Protein AF-A0A812Z587-F1 (afdb_monomer_lite)

Structure (mmCIF, N/CA/C/O backbon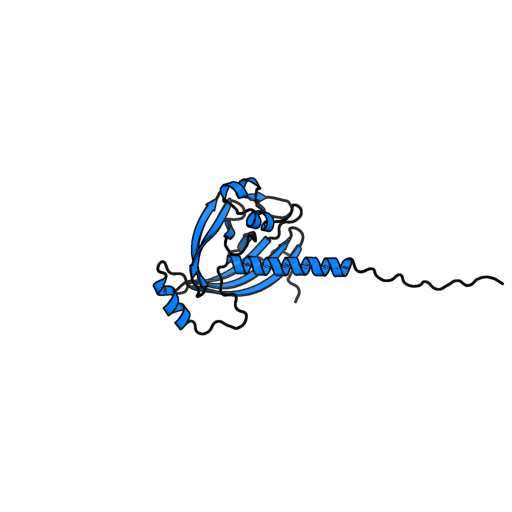e):
data_AF-A0A812Z587-F1
#
_entry.id   AF-A0A812Z587-F1
#
loop_
_atom_site.group_PDB
_atom_site.id
_atom_site.type_symbol
_atom_site.label_atom_id
_atom_site.label_alt_id
_atom_site.label_comp_id
_atom_site.label_asym_id
_atom_site.label_entity_id
_atom_site.label_seq_id
_atom_site.pdbx_PDB_ins_code
_atom_site.Cartn_x
_atom_site.Cartn_y
_atom_site.Cartn_z
_atom_site.occupancy
_atom_site.B_iso_or_equiv
_atom_site.auth_seq_id
_atom_site.auth_comp_id
_atom_site.auth_asym_id
_atom_site.auth_atom_id
_atom_site.pdbx_PDB_model_num
ATOM 1 N N . ARG A 1 1 ? -18.059 -15.721 4.947 1.00 31.62 1 ARG A N 1
ATOM 2 C CA . ARG A 1 1 ? -17.807 -16.426 6.233 1.00 31.62 1 ARG A CA 1
ATOM 3 C C . ARG A 1 1 ? -17.198 -15.395 7.181 1.00 31.62 1 ARG A C 1
ATOM 5 O O . ARG A 1 1 ? -16.239 -14.772 6.739 1.00 31.62 1 ARG A O 1
ATOM 12 N N . PRO A 1 2 ? -17.748 -15.148 8.383 1.00 32.94 2 PRO A N 1
ATOM 13 C CA . PRO A 1 2 ? -17.167 -14.168 9.299 1.00 32.94 2 PRO A CA 1
ATOM 14 C C . PRO A 1 2 ? -15.759 -14.610 9.716 1.00 32.94 2 PRO A C 1
ATOM 16 O O . PRO A 1 2 ? -15.500 -15.808 9.864 1.00 32.94 2 PRO A O 1
ATOM 19 N N . LEU A 1 3 ? -14.839 -13.650 9.819 1.00 38.50 3 LEU A N 1
ATOM 20 C CA . LEU A 1 3 ? -13.468 -13.908 10.252 1.00 38.50 3 LEU A CA 1
ATOM 21 C C . LEU A 1 3 ? -13.442 -14.200 11.763 1.00 38.50 3 LEU A C 1
ATOM 23 O O . LEU A 1 3 ? -14.242 -13.621 12.497 1.00 38.50 3 LEU A O 1
ATOM 27 N N . PRO A 1 4 ? -12.547 -15.084 12.242 1.00 34.53 4 PRO A N 1
ATOM 28 C CA . PRO A 1 4 ? -12.439 -15.382 13.666 1.00 34.53 4 PRO A CA 1
ATOM 29 C C . PRO A 1 4 ? -12.061 -14.131 14.464 1.00 34.53 4 PRO A C 1
ATOM 31 O O . PRO A 1 4 ? -11.163 -13.391 14.060 1.00 34.53 4 PRO A O 1
ATOM 34 N N . ALA A 1 5 ? -12.711 -13.932 15.610 1.00 34.12 5 ALA A N 1
ATOM 35 C CA . ALA A 1 5 ? -12.300 -12.939 16.593 1.00 34.12 5 ALA A CA 1
ATOM 36 C C . ALA A 1 5 ? -11.075 -13.444 17.380 1.00 34.12 5 ALA A C 1
ATOM 38 O O . ALA A 1 5 ? -11.024 -14.609 17.775 1.00 34.12 5 ALA A O 1
ATOM 39 N N . GLY A 1 6 ? -10.102 -12.559 17.608 1.00 44.19 6 GLY A N 1
ATOM 40 C CA . GLY A 1 6 ? -8.845 -12.844 18.310 1.00 44.19 6 GLY A CA 1
ATOM 41 C C . GLY A 1 6 ? -7.610 -12.695 17.411 1.00 44.19 6 GLY A C 1
ATOM 42 O O . GLY A 1 6 ? -7.721 -12.761 16.182 1.00 44.19 6 GLY A O 1
ATOM 43 N N . PRO A 1 7 ? -6.413 -12.459 17.984 1.00 42.75 7 PRO A N 1
ATOM 44 C CA . PRO A 1 7 ? -5.199 -12.411 17.185 1.00 42.75 7 PRO A CA 1
ATOM 45 C C . PRO A 1 7 ? -5.012 -13.788 16.548 1.00 42.75 7 PRO A C 1
ATOM 47 O O . PRO A 1 7 ? -4.933 -14.794 17.244 1.00 42.75 7 PRO A O 1
ATOM 50 N N . LEU A 1 8 ? -4.978 -13.844 15.218 1.00 42.62 8 LEU A N 1
ATOM 51 C CA . LEU A 1 8 ? -4.623 -15.057 14.487 1.00 42.62 8 LEU A CA 1
ATOM 52 C C . LEU A 1 8 ? -3.099 -15.080 14.329 1.00 42.62 8 LEU A C 1
ATOM 54 O O . LEU A 1 8 ? -2.591 -14.407 13.426 1.00 42.62 8 LEU A O 1
ATOM 58 N N . PRO A 1 9 ? -2.339 -15.831 15.150 1.00 41.91 9 PRO A N 1
ATOM 59 C CA . PRO A 1 9 ? -0.937 -16.050 14.867 1.00 41.91 9 PRO A CA 1
ATOM 60 C C . PRO A 1 9 ? -0.843 -17.006 13.680 1.00 41.91 9 PRO A C 1
ATOM 62 O O . PRO A 1 9 ? -1.126 -18.197 13.774 1.00 41.91 9 PRO A O 1
ATOM 65 N N . LEU A 1 10 ? -0.404 -16.493 12.538 1.00 41.16 10 LEU A N 1
ATOM 66 C CA . LEU A 1 10 ? 0.240 -17.341 11.549 1.00 41.16 10 LEU A CA 1
ATOM 67 C C . LEU A 1 10 ? 1.729 -17.310 11.885 1.00 41.16 10 LEU A C 1
ATOM 69 O O . LEU A 1 10 ? 2.430 -16.375 11.500 1.00 41.16 10 LEU A O 1
ATOM 73 N N . ALA A 1 11 ? 2.185 -18.297 12.658 1.00 35.97 11 ALA A N 1
ATOM 74 C CA . ALA A 1 11 ? 3.596 -18.467 12.990 1.00 35.97 11 ALA A CA 1
ATOM 75 C C . ALA A 1 11 ? 4.463 -18.341 11.718 1.00 35.97 11 ALA A C 1
ATOM 77 O O . ALA A 1 11 ? 4.159 -18.948 10.689 1.00 35.97 11 ALA A O 1
ATOM 78 N N . GLY A 1 12 ? 5.502 -17.500 11.769 1.00 44.59 12 GLY A N 1
ATOM 79 C CA . GLY A 1 12 ? 6.429 -17.276 10.652 1.00 44.59 12 GLY A CA 1
ATOM 80 C C . GLY A 1 12 ? 5.958 -16.320 9.543 1.00 44.59 12 GLY A C 1
ATOM 81 O O . GLY A 1 12 ? 6.635 -16.222 8.520 1.00 44.59 12 GLY A O 1
ATOM 82 N N . LYS A 1 13 ? 4.829 -15.604 9.692 1.00 54.00 13 LYS A N 1
ATOM 83 C CA . LYS A 1 13 ? 4.370 -14.608 8.701 1.00 54.00 13 LYS A CA 1
ATOM 84 C C . LYS A 1 13 ? 4.710 -13.174 9.107 1.00 54.00 13 LYS A C 1
ATOM 86 O O . LYS A 1 13 ? 4.563 -12.784 10.259 1.00 54.00 13 LYS A O 1
ATOM 91 N N . ARG A 1 14 ? 5.127 -12.375 8.119 1.00 67.25 14 ARG A N 1
ATOM 92 C CA . ARG A 1 14 ? 5.363 -10.933 8.256 1.00 67.25 14 ARG A CA 1
ATOM 93 C C . ARG A 1 14 ? 4.031 -10.189 8.154 1.00 67.25 14 ARG A C 1
ATOM 95 O O . ARG A 1 14 ? 3.352 -10.296 7.131 1.00 67.25 14 ARG A O 1
ATOM 102 N N . GLU A 1 15 ? 3.696 -9.425 9.186 1.00 77.50 15 GLU A N 1
ATOM 103 C CA . GLU A 1 15 ? 2.618 -8.437 9.159 1.00 77.50 15 GLU A CA 1
ATOM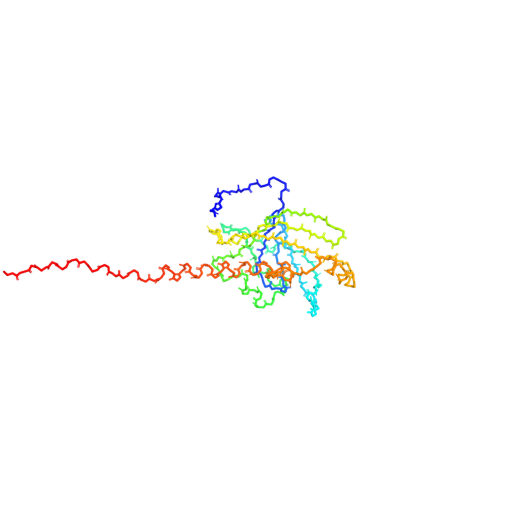 104 C C . GLU A 1 15 ? 3.231 -7.058 8.895 1.00 77.50 15 GLU A C 1
ATOM 106 O O . GLU A 1 15 ? 4.203 -6.667 9.540 1.00 77.50 15 GLU A O 1
ATOM 111 N N . ASP A 1 16 ? 2.708 -6.356 7.896 1.00 86.44 16 ASP A N 1
ATOM 112 C CA . ASP A 1 16 ? 3.056 -4.962 7.626 1.00 86.44 16 ASP A CA 1
ATOM 113 C C . ASP A 1 16 ? 1.819 -4.101 7.935 1.00 86.44 16 ASP A C 1
ATOM 115 O O . ASP A 1 16 ? 0.709 -4.466 7.549 1.00 86.44 16 ASP A O 1
ATOM 119 N N . ILE A 1 17 ? 2.004 -2.968 8.613 1.00 86.88 17 ILE A N 1
ATOM 120 C CA . ILE A 1 17 ? 0.932 -2.009 8.921 1.00 86.88 17 ILE A CA 1
ATOM 121 C C . ILE A 1 17 ? 1.160 -0.771 8.061 1.00 86.88 17 ILE A C 1
ATOM 123 O O . ILE A 1 17 ? 2.267 -0.228 8.061 1.00 86.88 17 ILE A O 1
ATOM 127 N N . TYR A 1 18 ? 0.133 -0.345 7.334 1.00 89.25 18 TYR A N 1
ATOM 128 C CA . TYR A 1 18 ? 0.181 0.800 6.433 1.00 89.25 18 TYR A CA 1
ATOM 129 C C . TYR A 1 18 ? -0.740 1.921 6.906 1.00 89.25 18 TYR A C 1
ATOM 131 O O . TYR A 1 18 ? -1.849 1.653 7.377 1.00 89.25 18 TYR A O 1
ATOM 139 N N . PHE A 1 19 ? -0.292 3.161 6.703 1.00 87.12 19 PHE A N 1
ATOM 140 C CA . PHE A 1 19 ? -1.138 4.348 6.791 1.00 87.12 19 PHE A CA 1
ATOM 141 C C . PHE A 1 19 ? -1.559 4.738 5.368 1.00 87.12 19 PHE A C 1
ATOM 143 O O . PHE A 1 19 ? -0.680 4.969 4.532 1.00 87.12 19 PHE A O 1
ATOM 150 N N . PRO A 1 20 ? -2.864 4.761 5.051 1.00 86.94 20 PRO A N 1
ATOM 151 C CA . PRO A 1 20 ? -3.342 5.208 3.748 1.00 86.94 20 PRO A CA 1
ATOM 152 C C . PRO A 1 20 ? -3.068 6.705 3.554 1.00 86.94 20 PRO A C 1
ATOM 154 O O . PRO A 1 20 ? -3.539 7.521 4.340 1.00 86.94 20 PRO A O 1
ATOM 157 N N . THR A 1 21 ? -2.311 7.050 2.513 1.00 79.94 21 THR A N 1
ATOM 158 C CA . THR A 1 21 ? -1.846 8.422 2.222 1.00 79.94 21 THR A CA 1
ATOM 159 C C . THR A 1 21 ? -2.119 8.888 0.794 1.00 79.94 21 THR A C 1
ATOM 161 O O . THR A 1 21 ? -1.797 10.022 0.462 1.00 79.94 21 THR A O 1
ATOM 164 N N . GLY A 1 22 ? -2.669 8.027 -0.065 1.00 82.56 22 GLY A N 1
ATOM 165 C CA . GLY A 1 22 ? -2.802 8.257 -1.505 1.00 82.56 22 GLY A CA 1
ATOM 166 C C . GLY A 1 22 ? -1.958 7.309 -2.367 1.00 82.56 22 GLY A C 1
ATOM 167 O O . GLY A 1 22 ? -1.378 6.333 -1.891 1.00 82.56 22 GLY A O 1
ATOM 168 N N . GLU A 1 23 ? -1.911 7.585 -3.673 1.00 85.69 23 GLU A N 1
ATOM 169 C CA . GLU A 1 23 ? -1.225 6.731 -4.657 1.00 85.69 23 GLU A CA 1
ATOM 170 C C . GLU A 1 23 ? 0.253 7.087 -4.882 1.00 85.69 23 GLU A C 1
ATOM 172 O O . GLU A 1 23 ? 1.004 6.261 -5.396 1.00 85.69 23 GLU A O 1
ATOM 177 N N . SER A 1 24 ? 0.678 8.313 -4.559 1.00 86.19 24 SER A N 1
ATOM 178 C CA . SER A 1 24 ? 2.049 8.828 -4.750 1.00 86.19 24 SER A CA 1
ATOM 179 C C . SER A 1 24 ? 2.985 8.521 -3.585 1.00 86.19 24 SER A C 1
ATOM 181 O O . SER A 1 24 ? 4.208 8.531 -3.754 1.00 86.19 24 SER A O 1
ATOM 183 N N . LEU A 1 25 ? 2.415 8.240 -2.417 1.00 86.56 25 LEU A N 1
ATOM 184 C CA . LEU A 1 25 ? 3.122 8.027 -1.170 1.00 86.56 25 LEU A CA 1
ATOM 185 C C . LEU A 1 25 ? 2.560 6.796 -0.471 1.00 86.56 25 LEU A C 1
ATOM 187 O O . LEU A 1 25 ? 1.353 6.675 -0.292 1.00 86.56 25 LEU A O 1
ATOM 191 N N . GLY A 1 26 ? 3.443 5.902 -0.036 1.00 88.81 26 GLY A N 1
ATOM 192 C CA . GLY A 1 26 ? 3.097 4.810 0.864 1.00 88.81 26 GLY A CA 1
ATOM 193 C C . GLY A 1 26 ? 3.838 4.917 2.179 1.00 88.81 26 GLY A C 1
ATOM 194 O O . GLY A 1 26 ? 5.069 4.938 2.184 1.00 88.81 26 GLY A O 1
ATOM 195 N N . LEU A 1 27 ? 3.101 4.894 3.283 1.00 87.69 27 LEU A N 1
ATOM 196 C CA . LEU A 1 27 ? 3.660 4.869 4.628 1.00 87.69 27 LEU A CA 1
ATOM 197 C C . LEU A 1 27 ? 3.450 3.499 5.269 1.00 87.69 27 LEU A C 1
ATOM 199 O O . LEU A 1 27 ? 2.346 2.950 5.248 1.00 87.69 27 LEU A O 1
ATOM 203 N N . LYS A 1 28 ? 4.516 2.930 5.836 1.00 88.44 28 LYS A N 1
ATOM 204 C CA . LYS A 1 28 ? 4.493 1.596 6.444 1.00 88.44 28 LYS A CA 1
ATOM 205 C C . LYS A 1 28 ? 5.319 1.547 7.721 1.00 88.44 28 LYS A C 1
ATOM 207 O O . LYS A 1 28 ? 6.506 1.865 7.701 1.00 88.44 28 LYS A O 1
ATOM 212 N N . LEU A 1 29 ? 4.736 1.037 8.800 1.00 83.25 29 LEU A N 1
ATOM 213 C CA . LEU A 1 29 ? 5.469 0.786 10.038 1.00 83.25 29 LEU A CA 1
ATOM 214 C C . LEU A 1 29 ? 6.489 -0.336 9.862 1.00 83.25 29 LEU A C 1
ATOM 216 O O . LEU A 1 29 ? 6.210 -1.397 9.291 1.00 83.25 29 LEU A O 1
ATOM 220 N N . ARG A 1 30 ? 7.682 -0.120 10.406 1.00 75.31 30 ARG A N 1
ATOM 221 C CA . ARG A 1 30 ? 8.720 -1.135 10.567 1.00 75.31 30 ARG A CA 1
ATOM 222 C C . ARG A 1 30 ? 8.809 -1.513 12.040 1.00 75.31 30 ARG A C 1
ATOM 224 O O . ARG A 1 30 ? 8.782 -0.662 12.923 1.00 75.31 30 ARG A O 1
ATOM 231 N N . ASN A 1 31 ? 8.951 -2.814 12.283 1.00 59.97 31 ASN A N 1
ATOM 232 C CA . ASN A 1 31 ? 9.251 -3.382 13.599 1.00 59.97 31 ASN A CA 1
ATOM 233 C C . ASN A 1 31 ? 8.237 -3.011 14.701 1.00 59.97 31 ASN A C 1
ATOM 235 O O . ASN A 1 31 ? 8.613 -2.835 15.852 1.00 59.97 31 ASN A O 1
ATOM 239 N N . GLY A 1 32 ? 6.953 -2.877 14.358 1.00 51.75 32 GLY A N 1
ATOM 240 C CA . GLY A 1 32 ? 5.858 -2.706 15.323 1.00 51.75 32 GLY A CA 1
ATOM 241 C C . GLY A 1 32 ? 5.706 -1.307 15.934 1.00 51.75 32 GLY A C 1
ATOM 242 O O . GLY A 1 32 ? 4.573 -0.926 16.203 1.00 51.75 32 GLY A O 1
ATOM 243 N N . ALA A 1 33 ? 6.790 -0.540 16.108 1.00 55.38 33 ALA A N 1
ATOM 244 C CA . ALA A 1 33 ? 6.747 0.828 16.653 1.00 55.38 33 ALA A CA 1
ATOM 245 C C . ALA A 1 33 ? 8.003 1.694 16.375 1.00 55.38 33 ALA A C 1
ATOM 247 O O . ALA A 1 33 ? 8.109 2.784 16.922 1.00 55.38 33 ALA A O 1
ATOM 248 N N . GLY A 1 34 ? 8.988 1.211 15.604 1.00 62.47 34 GLY A N 1
ATOM 249 C CA . GLY A 1 34 ? 10.334 1.810 15.606 1.00 62.47 34 GLY A CA 1
ATOM 250 C C . GLY A 1 34 ? 10.574 2.880 14.541 1.00 62.47 34 GLY A C 1
ATOM 251 O O . GLY A 1 34 ? 10.955 4.002 14.851 1.00 62.47 34 GLY A O 1
ATOM 252 N N . ALA A 1 35 ? 10.367 2.523 13.274 1.00 73.50 35 ALA A N 1
ATOM 253 C CA . ALA A 1 35 ? 10.647 3.413 12.153 1.00 73.50 35 ALA A CA 1
ATOM 254 C C . ALA A 1 35 ? 9.508 3.381 11.140 1.00 73.50 35 ALA A C 1
ATOM 256 O O . ALA A 1 35 ? 8.920 2.330 10.861 1.00 73.50 35 ALA A O 1
ATOM 257 N N . LEU A 1 36 ? 9.226 4.531 10.551 1.00 82.19 36 LEU A N 1
ATOM 258 C CA . LEU A 1 36 ? 8.297 4.693 9.457 1.00 82.19 36 LEU A CA 1
ATOM 259 C C . LEU A 1 36 ? 9.055 4.592 8.132 1.00 82.19 36 LEU A C 1
ATOM 261 O O . LEU A 1 36 ? 9.959 5.371 7.849 1.00 82.19 36 LEU A O 1
ATOM 265 N N . GLU A 1 37 ? 8.687 3.620 7.304 1.00 88.19 37 GLU A N 1
ATOM 266 C CA . GLU A 1 37 ? 9.143 3.556 5.918 1.00 88.19 37 GLU A CA 1
ATOM 267 C C . GLU A 1 37 ? 8.214 4.405 5.053 1.00 88.19 37 GLU A C 1
ATOM 269 O O . GLU A 1 37 ? 7.031 4.081 4.922 1.00 88.19 37 GLU A O 1
ATOM 274 N N . ALA A 1 38 ? 8.765 5.452 4.441 1.00 88.12 38 ALA A N 1
ATOM 275 C CA . ALA A 1 38 ? 8.080 6.272 3.454 1.00 88.12 38 ALA A CA 1
ATOM 276 C C . ALA A 1 38 ? 8.551 5.883 2.050 1.00 88.12 38 ALA A C 1
ATOM 278 O O . ALA A 1 38 ? 9.747 5.865 1.752 1.00 88.12 38 ALA A O 1
ATOM 279 N N . LYS A 1 39 ? 7.607 5.538 1.174 1.00 90.75 39 LYS A N 1
ATOM 280 C CA . LYS A 1 39 ? 7.861 5.244 -0.237 1.00 90.75 39 LYS A CA 1
ATOM 281 C C . LYS A 1 39 ? 7.245 6.328 -1.099 1.00 90.75 39 LYS A C 1
ATOM 283 O O . LYS A 1 39 ? 6.024 6.413 -1.142 1.00 90.75 39 LYS A O 1
ATOM 288 N N . ARG A 1 40 ? 8.061 7.096 -1.818 1.00 88.88 40 ARG A N 1
ATOM 289 C CA . ARG A 1 40 ? 7.596 8.149 -2.734 1.00 88.88 40 ARG A CA 1
ATOM 290 C C . ARG A 1 40 ? 7.777 7.728 -4.180 1.00 88.88 40 ARG A C 1
ATOM 292 O O . ARG A 1 40 ? 8.849 7.247 -4.554 1.00 88.88 40 ARG A O 1
ATOM 299 N N . ARG A 1 41 ? 6.742 7.912 -4.996 1.00 90.19 41 ARG A N 1
ATOM 300 C CA . ARG A 1 41 ? 6.819 7.693 -6.440 1.00 90.19 41 ARG A CA 1
ATOM 301 C C . ARG A 1 41 ? 7.528 8.881 -7.075 1.00 90.19 41 ARG A C 1
ATOM 303 O O . ARG A 1 41 ? 7.031 9.997 -7.019 1.00 90.19 41 ARG A O 1
ATOM 310 N N . LEU A 1 42 ? 8.671 8.634 -7.703 1.00 87.88 42 LEU A N 1
ATOM 311 C CA . LEU A 1 42 ? 9.423 9.655 -8.430 1.00 87.88 42 LEU A CA 1
ATOM 312 C C . LEU A 1 42 ? 8.892 9.847 -9.848 1.00 87.88 42 LEU A C 1
ATOM 314 O O . LEU A 1 42 ? 8.804 10.967 -10.339 1.00 87.88 42 LEU A O 1
ATOM 318 N N . ARG A 1 43 ? 8.586 8.744 -10.536 1.00 86.44 43 ARG A N 1
ATOM 319 C CA . ARG A 1 43 ? 8.140 8.749 -11.934 1.00 86.44 43 ARG A CA 1
ATOM 320 C C . ARG A 1 43 ? 7.144 7.623 -12.179 1.00 86.44 43 ARG A C 1
ATOM 322 O O . ARG A 1 43 ? 7.230 6.575 -11.541 1.00 86.44 43 ARG A O 1
ATOM 329 N N . ARG A 1 44 ? 6.238 7.842 -13.131 1.00 87.94 44 ARG A N 1
ATOM 330 C CA . ARG A 1 44 ? 5.323 6.837 -13.680 1.00 87.94 44 ARG A CA 1
ATOM 331 C C . ARG A 1 44 ? 5.340 6.938 -15.203 1.00 87.94 44 ARG A C 1
ATOM 333 O O . ARG A 1 44 ? 5.212 8.040 -15.732 1.00 87.94 44 ARG A O 1
ATOM 340 N N . SER A 1 45 ? 5.536 5.819 -15.894 1.00 83.75 45 SER A N 1
ATOM 341 C CA . SER A 1 45 ? 5.427 5.754 -17.355 1.00 83.75 45 SER A CA 1
ATOM 342 C C . SER A 1 45 ? 3.956 5.706 -17.793 1.00 83.75 45 SER A C 1
ATOM 344 O O . SER A 1 45 ? 3.064 5.487 -16.970 1.00 83.75 45 SER A O 1
ATOM 346 N N . LYS A 1 46 ? 3.684 5.882 -19.093 1.00 80.62 46 LYS A N 1
ATOM 347 C CA . LYS A 1 46 ? 2.316 5.769 -19.640 1.00 80.62 46 LYS A CA 1
ATOM 348 C C . LYS A 1 46 ? 1.750 4.355 -19.486 1.00 80.62 46 LYS A C 1
ATOM 350 O O . LYS A 1 46 ? 0.552 4.182 -19.312 1.00 80.62 46 LYS A O 1
ATOM 355 N N . GLU A 1 47 ? 2.631 3.366 -19.506 1.00 77.50 47 GLU A N 1
ATOM 356 C CA . GLU A 1 47 ? 2.352 1.937 -19.372 1.00 77.50 47 GLU A CA 1
ATOM 357 C C . GLU A 1 47 ? 2.193 1.512 -17.902 1.00 77.50 47 GLU A C 1
ATOM 359 O O . GLU A 1 47 ? 1.963 0.341 -17.616 1.00 77.50 47 GLU A O 1
ATOM 364 N N . GLY A 1 48 ? 2.320 2.449 -16.955 1.00 79.62 48 GLY A N 1
ATOM 365 C CA . GLY A 1 48 ? 2.119 2.190 -15.533 1.00 79.62 48 GLY A CA 1
ATOM 366 C C . GLY A 1 48 ? 3.351 1.674 -14.788 1.00 79.62 48 GLY A C 1
ATOM 367 O O . GLY A 1 48 ? 3.214 1.288 -13.631 1.00 79.62 48 GLY A O 1
ATOM 368 N N . VAL A 1 49 ? 4.544 1.704 -15.393 1.00 84.44 49 VAL A N 1
ATOM 369 C CA . VAL A 1 49 ? 5.799 1.373 -14.698 1.00 84.44 49 VAL A CA 1
ATOM 370 C C . VAL A 1 49 ? 6.175 2.513 -13.759 1.00 84.44 49 VAL A C 1
ATOM 372 O O . VAL A 1 49 ? 6.173 3.678 -14.160 1.00 84.44 49 VAL A O 1
ATOM 375 N N . GLU A 1 50 ? 6.518 2.197 -12.513 1.00 88.38 50 GLU A N 1
ATOM 376 C CA . GLU A 1 50 ? 6.767 3.200 -11.480 1.00 88.38 50 GLU A CA 1
ATOM 377 C C . GLU A 1 50 ? 8.176 3.109 -10.895 1.00 88.38 50 GLU A C 1
ATOM 379 O O . GLU A 1 50 ? 8.658 2.036 -10.535 1.00 88.38 50 GLU A O 1
ATOM 384 N N . LEU A 1 51 ? 8.809 4.270 -10.733 1.00 86.75 51 LEU A N 1
ATOM 385 C CA . LEU A 1 51 ? 10.063 4.420 -10.006 1.00 86.75 51 LEU A CA 1
ATOM 386 C C . LEU A 1 51 ? 9.771 4.958 -8.608 1.00 86.75 51 LEU A C 1
ATOM 388 O O . LEU A 1 51 ? 9.165 6.021 -8.470 1.00 86.75 51 LEU A O 1
ATOM 392 N N . TRP A 1 52 ? 10.258 4.261 -7.585 1.00 88.81 52 TRP A N 1
ATOM 393 C CA . TRP A 1 52 ? 10.016 4.590 -6.184 1.00 88.81 52 TRP A CA 1
ATOM 394 C C . TRP A 1 52 ? 11.323 4.828 -5.429 1.00 88.81 52 TRP A C 1
ATOM 396 O O . TRP A 1 52 ? 12.272 4.060 -5.574 1.00 88.81 52 TRP A O 1
ATOM 406 N N . VAL A 1 53 ? 11.344 5.837 -4.559 1.00 89.31 53 VAL A N 1
ATOM 407 C CA . VAL A 1 53 ? 12.387 6.026 -3.542 1.00 89.31 53 VAL A CA 1
ATOM 408 C C . VAL A 1 53 ? 11.846 5.618 -2.175 1.00 89.31 53 VAL A C 1
ATOM 410 O O . VAL A 1 53 ? 10.664 5.809 -1.889 1.00 89.31 53 VAL A O 1
ATOM 413 N N . LYS A 1 54 ? 12.699 5.017 -1.341 1.00 90.19 54 LYS A N 1
ATOM 414 C CA . LYS A 1 54 ? 12.353 4.577 0.016 1.00 90.19 54 LYS A CA 1
ATOM 415 C C . LYS A 1 54 ? 13.226 5.326 1.017 1.00 90.19 54 LYS A C 1
ATOM 417 O O . LYS A 1 54 ? 14.443 5.330 0.863 1.00 90.19 54 LYS A O 1
ATOM 422 N N . THR A 1 55 ? 12.614 5.898 2.043 1.00 88.31 55 THR A N 1
ATOM 423 C CA . THR A 1 55 ? 13.290 6.521 3.187 1.00 88.31 55 THR A CA 1
ATOM 424 C C . THR A 1 55 ? 12.771 5.913 4.490 1.00 88.31 55 THR A C 1
ATOM 426 O O . THR A 1 55 ? 11.688 5.320 4.523 1.00 88.31 55 THR A O 1
ATOM 429 N N . LEU A 1 56 ? 13.578 5.981 5.548 1.00 86.19 56 LEU A N 1
ATOM 430 C CA . LEU A 1 56 ? 13.236 5.501 6.886 1.00 86.19 56 LEU A CA 1
ATOM 431 C C . LEU A 1 56 ? 13.331 6.671 7.858 1.00 86.19 56 LEU A C 1
ATOM 433 O O . LEU A 1 56 ? 14.338 7.372 7.854 1.00 86.19 56 LEU A O 1
ATOM 437 N N . HIS A 1 57 ? 12.296 6.843 8.675 1.00 82.56 57 HIS A N 1
ATOM 438 C CA . HIS A 1 57 ? 12.169 7.945 9.626 1.00 82.56 57 HIS A CA 1
ATOM 439 C C . HIS A 1 57 ? 11.869 7.392 11.014 1.00 82.56 57 HIS A C 1
ATOM 441 O O . HIS A 1 57 ? 10.959 6.577 11.174 1.00 82.56 57 HIS A O 1
ATOM 447 N N . GLU A 1 58 ? 12.638 7.797 12.015 1.00 80.94 58 GLU A N 1
ATOM 448 C CA . GLU A 1 58 ? 12.433 7.405 13.413 1.00 80.94 58 GLU A CA 1
ATOM 449 C C . GLU A 1 58 ? 11.596 8.466 14.141 1.00 80.94 58 GLU A C 1
ATOM 451 O O . GLU A 1 58 ? 11.489 9.596 13.681 1.00 80.94 58 GLU A O 1
ATOM 456 N N . GLY A 1 59 ? 10.943 8.110 15.250 1.00 73.75 59 GLY A N 1
ATOM 457 C CA . GLY A 1 59 ? 10.191 9.078 16.069 1.00 73.75 59 GLY A CA 1
ATOM 458 C C . GLY A 1 59 ? 8.882 9.609 15.460 1.00 73.75 59 GLY A C 1
ATOM 459 O O . GLY A 1 59 ? 8.149 10.327 16.127 1.00 73.75 59 GLY A O 1
ATOM 460 N N . CYS A 1 60 ? 8.529 9.209 14.238 1.00 74.88 60 CYS A N 1
ATOM 461 C CA . CYS A 1 60 ? 7.333 9.679 13.529 1.00 74.88 60 CYS A CA 1
ATOM 462 C C . CYS A 1 60 ? 6.003 9.055 13.999 1.00 74.88 60 CYS A C 1
ATOM 464 O O . CYS A 1 60 ? 4.943 9.343 13.435 1.00 74.88 60 CYS A O 1
ATOM 466 N N . THR A 1 61 ? 6.041 8.124 14.954 1.00 73.69 61 THR A N 1
ATOM 467 C CA . THR A 1 61 ? 4.881 7.310 15.338 1.00 73.69 61 THR A CA 1
ATOM 468 C C . THR A 1 61 ? 4.778 7.171 16.845 1.00 73.69 61 THR A C 1
ATOM 470 O O . THR A 1 61 ? 5.772 6.844 17.491 1.00 73.69 61 THR A O 1
ATOM 473 N N . ALA A 1 62 ? 3.570 7.303 17.383 1.00 71.94 62 ALA A N 1
ATOM 474 C CA . ALA A 1 62 ? 3.276 7.049 18.787 1.00 71.94 62 ALA A CA 1
ATOM 475 C C . ALA A 1 62 ? 2.274 5.908 18.964 1.00 71.94 62 ALA A C 1
ATOM 477 O O . ALA A 1 62 ? 1.440 5.619 18.099 1.00 71.94 62 ALA A O 1
ATOM 478 N N . ALA A 1 63 ? 2.348 5.253 20.120 1.00 72.25 63 ALA A N 1
ATOM 479 C CA . ALA A 1 63 ? 1.340 4.295 20.543 1.00 72.25 63 ALA A CA 1
ATOM 480 C C . ALA A 1 63 ? 0.085 5.027 21.050 1.00 72.25 63 ALA A C 1
ATOM 482 O O . ALA A 1 63 ? 0.186 6.037 21.742 1.00 72.25 63 ALA A O 1
ATOM 483 N N . SER A 1 64 ? -1.099 4.488 20.754 1.00 71.00 64 SER A N 1
ATOM 484 C CA . SER A 1 64 ? -2.370 4.954 21.318 1.00 71.00 64 SER A CA 1
ATOM 485 C C . SER A 1 64 ? -3.272 3.774 21.691 1.00 71.00 64 SER A C 1
ATOM 487 O O . SER A 1 64 ? -3.044 2.644 21.249 1.00 71.00 64 SER A O 1
ATOM 489 N N . SER A 1 65 ? -4.336 4.038 22.456 1.00 68.50 65 SER A N 1
ATOM 490 C CA . SER A 1 65 ? -5.396 3.060 22.762 1.00 68.50 65 SER A CA 1
ATOM 491 C C . SER A 1 65 ? -6.095 2.509 21.514 1.00 68.50 65 SER A C 1
ATOM 493 O O . SER A 1 65 ? -6.715 1.453 21.575 1.00 68.50 65 SER A O 1
ATOM 495 N N . HIS A 1 66 ? -5.974 3.208 20.386 1.00 68.56 66 HIS A N 1
ATOM 496 C CA . HIS A 1 66 ? -6.621 2.911 19.110 1.00 68.56 66 HIS A CA 1
ATOM 497 C C . HIS A 1 66 ? -5.639 2.359 18.065 1.00 68.56 66 HIS A C 1
ATOM 499 O O . HIS A 1 66 ? -5.968 2.282 16.884 1.00 68.56 66 HIS A O 1
ATOM 505 N N . GLY A 1 67 ? -4.430 1.977 18.489 1.00 69.94 67 GLY A N 1
ATOM 506 C CA . GLY A 1 67 ? -3.359 1.514 17.610 1.00 69.94 67 GLY A CA 1
ATOM 507 C C . GLY A 1 67 ? -2.286 2.578 17.356 1.00 69.94 67 GLY A C 1
ATOM 508 O O . GLY A 1 67 ? -2.290 3.637 17.988 1.00 69.94 67 GLY A O 1
ATOM 509 N N . PRO A 1 68 ? -1.311 2.295 16.479 1.00 74.50 68 PRO A N 1
ATOM 510 C CA . PRO A 1 68 ? -0.257 3.249 16.164 1.00 74.50 68 PRO A CA 1
ATOM 511 C C . PRO A 1 68 ? -0.827 4.481 15.453 1.00 74.50 68 PRO A C 1
ATOM 513 O O . PRO A 1 68 ? -1.656 4.366 14.550 1.00 74.50 68 PRO A O 1
ATOM 516 N N . ARG A 1 69 ? -0.340 5.658 15.842 1.00 76.19 69 ARG A N 1
ATOM 517 C CA . ARG A 1 69 ? -0.704 6.955 15.271 1.00 76.19 69 ARG A CA 1
ATOM 518 C C . ARG A 1 69 ? 0.534 7.616 14.665 1.00 76.19 69 ARG A C 1
ATOM 520 O O . ARG A 1 69 ? 1.621 7.500 15.225 1.00 76.19 69 ARG A O 1
ATOM 527 N N . LEU A 1 70 ? 0.365 8.308 13.539 1.00 74.81 70 LEU A N 1
ATOM 528 C CA . LEU A 1 70 ? 1.384 9.220 13.016 1.00 74.81 70 LEU A CA 1
ATOM 529 C C . LEU A 1 70 ? 1.367 10.525 13.809 1.00 74.81 70 LEU A C 1
ATOM 531 O O . LEU A 1 70 ? 0.308 11.133 13.988 1.00 74.81 70 LEU A O 1
ATOM 535 N N . GLU A 1 71 ? 2.537 10.942 14.277 1.00 72.12 71 GLU A N 1
ATOM 536 C CA . GLU A 1 71 ? 2.699 12.230 14.945 1.00 72.12 71 GLU A CA 1
ATOM 537 C C . GLU A 1 71 ? 2.573 13.373 13.931 1.00 72.12 71 GLU A C 1
ATOM 539 O O . GLU A 1 71 ? 3.055 13.275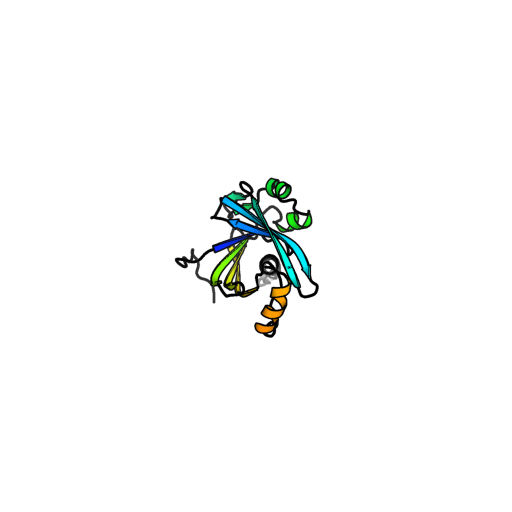 12.804 1.00 72.12 71 GLU A O 1
ATOM 544 N N . LEU A 1 72 ? 1.907 14.469 14.309 1.00 59.47 72 LEU A N 1
ATOM 545 C CA . LEU A 1 72 ? 1.640 15.591 13.394 1.00 59.47 72 LEU A CA 1
ATOM 546 C C . LEU A 1 72 ? 2.925 16.260 12.890 1.00 59.47 72 LEU A C 1
ATOM 548 O O . LEU A 1 72 ? 2.972 16.711 11.748 1.00 59.47 72 LEU A O 1
ATOM 552 N N . ASP A 1 73 ? 3.979 16.285 13.704 1.00 64.81 73 ASP A N 1
ATOM 553 C CA . ASP A 1 73 ? 5.271 16.832 13.287 1.00 64.81 73 ASP A CA 1
ATOM 554 C C . ASP A 1 73 ? 6.001 15.924 12.279 1.00 64.81 73 ASP A C 1
ATOM 556 O O . ASP A 1 73 ? 6.767 16.430 11.458 1.00 64.81 73 ASP A O 1
ATOM 560 N N . ALA A 1 74 ? 5.655 14.630 12.205 1.00 64.12 74 ALA A N 1
ATOM 561 C CA . ALA A 1 74 ? 6.145 13.735 11.155 1.00 64.12 74 ALA A CA 1
ATOM 562 C C . ALA A 1 74 ? 5.673 14.171 9.760 1.00 64.12 74 ALA A C 1
ATOM 564 O O . ALA A 1 74 ? 6.375 13.966 8.777 1.00 64.12 74 ALA A O 1
ATOM 565 N N . ALA A 1 75 ? 4.502 14.810 9.644 1.00 62.41 75 ALA A N 1
ATOM 566 C CA . ALA A 1 75 ? 4.009 15.307 8.360 1.00 62.41 75 ALA A CA 1
ATOM 567 C C . ALA A 1 75 ? 4.933 16.377 7.751 1.00 62.41 75 ALA A C 1
ATOM 569 O O . ALA A 1 75 ? 5.080 16.440 6.528 1.00 62.41 75 ALA A O 1
ATOM 570 N N . LYS A 1 76 ? 5.580 17.185 8.604 1.00 62.69 76 LYS A N 1
ATOM 571 C CA . LYS A 1 76 ? 6.552 18.206 8.189 1.00 62.69 76 LYS A CA 1
ATOM 572 C C . LYS A 1 76 ? 7.875 17.573 7.771 1.00 62.69 76 LYS A C 1
ATOM 574 O O . LYS A 1 76 ? 8.391 17.925 6.719 1.00 62.69 76 LYS A O 1
ATOM 579 N N . GLU A 1 77 ? 8.389 16.621 8.550 1.00 66.62 77 GLU A N 1
ATOM 580 C CA . GLU A 1 77 ? 9.629 15.893 8.225 1.00 66.62 77 GLU A CA 1
ATOM 581 C C . GLU A 1 77 ? 9.503 15.060 6.948 1.00 66.62 77 GLU A C 1
ATOM 583 O O . GLU A 1 77 ? 10.459 14.894 6.192 1.00 66.62 77 GLU A O 1
ATOM 588 N N . LEU A 1 78 ? 8.302 14.549 6.688 1.00 69.50 78 LEU A N 1
ATOM 589 C CA . LEU A 1 78 ? 8.019 13.780 5.494 1.00 69.50 78 LEU A CA 1
ATOM 590 C C . LEU A 1 78 ? 7.781 14.664 4.270 1.00 69.50 78 LEU A C 1
ATOM 592 O O . LEU A 1 78 ? 7.765 14.099 3.186 1.00 69.50 78 LEU A O 1
ATOM 596 N N . GLU A 1 79 ? 7.614 15.985 4.396 1.00 68.25 79 GLU A N 1
ATOM 597 C CA . GLU A 1 79 ? 7.195 16.874 3.297 1.00 68.25 79 GLU A CA 1
ATOM 598 C C . GLU A 1 79 ? 5.887 16.391 2.637 1.00 68.25 79 GLU A C 1
ATOM 600 O O . GLU A 1 79 ? 5.789 16.245 1.417 1.00 68.25 79 GLU A O 1
ATOM 605 N N . LEU A 1 80 ? 4.883 16.048 3.451 1.00 67.31 80 LEU A N 1
ATOM 606 C CA . LEU A 1 80 ? 3.568 15.655 2.938 1.00 67.31 80 LEU A CA 1
ATOM 607 C C . LEU A 1 80 ? 2.883 16.839 2.254 1.00 67.31 80 LEU A C 1
ATOM 609 O O . LEU A 1 80 ? 2.834 17.937 2.813 1.00 67.31 80 LEU A O 1
ATOM 6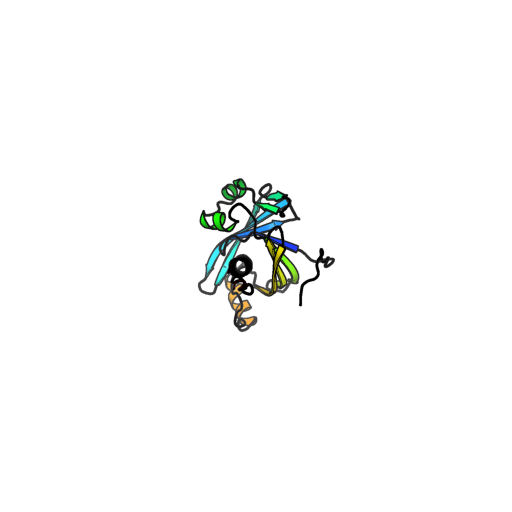13 N N . ALA A 1 81 ? 2.300 16.606 1.077 1.00 66.88 81 ALA A N 1
ATOM 614 C CA . ALA A 1 81 ? 1.399 17.589 0.485 1.00 66.88 81 ALA A CA 1
ATOM 615 C C . ALA A 1 81 ? 0.129 17.728 1.357 1.00 66.88 81 ALA A C 1
ATOM 617 O O . ALA A 1 81 ? -0.258 16.753 2.011 1.00 66.88 81 ALA A O 1
ATOM 618 N N . PRO A 1 82 ? -0.537 18.898 1.398 1.00 65.88 82 PRO A N 1
ATOM 619 C CA . PRO A 1 82 ? -1.732 19.105 2.223 1.00 65.88 82 PRO A CA 1
ATOM 620 C C . PRO A 1 82 ? -2.805 18.015 2.053 1.00 65.88 82 PRO A C 1
ATOM 622 O O . PRO A 1 82 ? -3.346 17.522 3.039 1.00 65.88 82 PRO A O 1
ATOM 625 N N . GLU A 1 83 ? -3.040 17.556 0.824 1.00 65.62 83 GLU A N 1
ATOM 626 C CA . GLU A 1 83 ? -3.967 16.466 0.505 1.00 65.62 83 GLU A CA 1
ATOM 627 C C . GLU A 1 83 ? -3.537 15.098 1.079 1.00 65.62 83 GLU A C 1
ATOM 629 O O . GLU A 1 83 ? -4.374 14.283 1.481 1.00 65.62 83 GLU A O 1
ATOM 634 N N . GLU A 1 84 ? -2.229 14.839 1.178 1.00 65.81 84 GLU A N 1
ATOM 635 C CA . GLU A 1 84 ? -1.681 13.623 1.793 1.00 65.81 84 GLU A CA 1
ATOM 636 C C . GLU A 1 84 ? -1.864 13.675 3.320 1.00 65.81 84 GLU A C 1
ATOM 638 O O . GLU A 1 84 ? -2.155 12.651 3.942 1.00 65.81 84 GLU A O 1
ATOM 643 N N . VAL A 1 85 ? -1.772 14.871 3.919 1.00 63.84 85 VAL A N 1
ATOM 644 C CA . VAL A 1 85 ? -2.036 15.110 5.350 1.00 63.84 85 VAL A CA 1
ATOM 645 C C . VAL A 1 85 ? -3.515 14.919 5.686 1.00 63.84 85 VAL A C 1
ATOM 647 O O . VAL A 1 85 ? -3.831 14.269 6.680 1.00 63.84 85 VAL A O 1
ATOM 650 N N . GLU A 1 86 ? -4.432 15.421 4.858 1.00 62.09 86 GLU A N 1
ATOM 651 C CA . GLU A 1 86 ? -5.877 15.221 5.054 1.00 62.09 86 GLU A CA 1
ATOM 652 C C . GLU A 1 86 ? -6.265 13.732 5.000 1.00 62.09 86 GLU A C 1
ATOM 654 O O . GLU A 1 86 ? -7.101 13.259 5.778 1.00 62.09 86 GLU A O 1
ATOM 659 N N . THR A 1 87 ? -5.609 12.961 4.127 1.00 61.50 87 THR A N 1
ATOM 660 C CA . THR A 1 87 ? -5.881 11.527 3.933 1.00 61.50 87 THR A CA 1
ATOM 661 C C . THR A 1 87 ? -5.457 10.666 5.135 1.00 61.50 87 THR A C 1
ATOM 663 O O . THR A 1 87 ? -6.053 9.605 5.370 1.00 61.50 87 THR A O 1
ATOM 666 N N . LEU A 1 88 ? -4.499 11.145 5.944 1.00 62.44 88 LEU A N 1
ATOM 667 C CA . LEU A 1 88 ? -4.027 10.491 7.175 1.00 62.44 88 LEU A CA 1
ATOM 668 C C . LEU A 1 88 ? -5.056 10.450 8.312 1.00 62.44 88 LEU A C 1
ATOM 670 O O . LEU A 1 88 ? -4.854 9.737 9.298 1.00 62.44 88 LEU A O 1
ATOM 674 N N . GLY A 1 89 ? -6.190 11.127 8.141 1.00 53.78 89 GLY A N 1
ATOM 675 C CA . GLY A 1 89 ? -7.363 10.982 8.986 1.00 53.78 89 GLY A CA 1
ATOM 676 C C . GLY A 1 89 ? -7.716 12.265 9.721 1.00 53.78 89 GLY A C 1
ATOM 677 O O . GLY A 1 89 ? -6.920 12.840 10.460 1.00 53.78 89 GLY A O 1
ATOM 678 N N . SER A 1 90 ? -8.975 12.666 9.564 1.00 46.03 90 SER A N 1
ATOM 679 C CA . SER A 1 90 ? -9.641 13.642 10.414 1.00 46.03 90 SER A CA 1
ATOM 680 C C . SER A 1 90 ? -9.680 13.122 11.855 1.00 46.03 90 SER A C 1
ATOM 682 O O . SER A 1 90 ? -10.438 12.198 12.132 1.00 46.03 90 SER A O 1
ATOM 684 N N . ALA A 1 91 ? -8.835 13.691 12.714 1.00 45.75 91 ALA A N 1
ATOM 685 C CA . ALA A 1 91 ? -8.844 13.820 14.183 1.00 45.75 91 ALA A CA 1
ATOM 686 C C . ALA A 1 91 ? -9.425 12.733 15.131 1.00 45.75 91 ALA A C 1
ATOM 688 O O . ALA A 1 91 ? -8.968 12.687 16.268 1.00 45.75 91 ALA A O 1
ATOM 689 N N . GLU A 1 92 ? -10.370 11.868 14.756 1.00 52.75 92 GLU A N 1
ATOM 690 C CA . GLU A 1 92 ? -11.099 11.016 15.707 1.00 52.75 92 GLU A CA 1
ATOM 691 C C . GLU A 1 92 ? -10.806 9.511 15.589 1.00 52.75 92 GLU A C 1
ATOM 693 O O . GLU A 1 92 ? -10.741 8.853 16.622 1.00 52.75 92 GLU A O 1
ATOM 698 N N . LEU A 1 93 ? -10.554 8.944 14.396 1.00 57.81 93 LEU A N 1
ATOM 699 C CA . LEU A 1 93 ? -10.168 7.525 14.250 1.00 57.81 93 LEU A CA 1
ATOM 700 C C . LEU A 1 93 ? -9.237 7.299 13.041 1.00 57.81 93 LEU A C 1
ATOM 702 O O . LEU A 1 93 ? -9.676 7.486 11.903 1.00 57.81 93 LEU A O 1
ATOM 706 N N . PRO A 1 94 ? -7.979 6.852 13.234 1.00 74.75 94 PRO A N 1
ATOM 707 C CA . PRO A 1 94 ? -7.107 6.516 12.114 1.00 74.75 94 PRO A CA 1
ATOM 708 C C . PRO A 1 94 ? -7.600 5.236 11.426 1.00 74.75 94 PRO A C 1
ATOM 710 O O . PRO A 1 94 ? -7.860 4.224 12.079 1.00 74.75 94 PRO A O 1
ATOM 713 N N . MET A 1 95 ? -7.714 5.277 10.096 1.00 85.19 95 MET A N 1
ATOM 714 C CA . MET A 1 95 ? -7.866 4.071 9.281 1.00 85.19 95 MET A CA 1
ATOM 715 C C . MET A 1 95 ? -6.481 3.465 9.073 1.00 85.19 95 MET A C 1
ATOM 717 O O . MET A 1 95 ? -5.599 4.114 8.510 1.00 85.19 95 MET A O 1
ATOM 721 N N . LEU A 1 96 ? -6.299 2.218 9.490 1.00 87.81 96 LEU A N 1
ATOM 722 C CA . LEU A 1 96 ? -5.082 1.452 9.254 1.00 87.81 96 LEU A CA 1
ATOM 723 C C . LEU A 1 96 ? -5.380 0.300 8.306 1.00 87.81 96 LEU A C 1
ATOM 725 O O . LEU A 1 96 ? -6.467 -0.275 8.321 1.00 87.81 96 LEU A O 1
ATOM 729 N N . VAL A 1 97 ? -4.389 -0.076 7.499 1.00 90.38 97 VAL A N 1
ATOM 730 C CA . VAL A 1 97 ? -4.470 -1.289 6.682 1.00 90.38 97 VAL A CA 1
ATOM 731 C C . VAL A 1 97 ? -3.353 -2.236 7.089 1.00 90.38 97 VAL A C 1
ATOM 733 O O . VAL A 1 97 ? -2.174 -1.988 6.825 1.00 90.38 97 VAL A O 1
ATOM 736 N N . ARG A 1 98 ? -3.713 -3.357 7.716 1.00 89.62 98 ARG A N 1
ATOM 737 C CA . ARG A 1 98 ? -2.782 -4.461 7.962 1.00 89.62 98 ARG A CA 1
ATOM 738 C C . ARG A 1 98 ? -2.688 -5.331 6.729 1.00 89.62 98 ARG A C 1
ATOM 740 O O . ARG A 1 98 ? -3.696 -5.704 6.138 1.00 89.62 98 ARG A O 1
ATOM 747 N N . CYS A 1 99 ? -1.477 -5.727 6.377 1.00 90.31 99 CYS A N 1
ATOM 748 C CA . CYS A 1 99 ? -1.236 -6.737 5.367 1.00 90.31 99 CYS A CA 1
ATOM 749 C C . CYS A 1 99 ? -0.576 -7.959 5.990 1.00 90.31 99 CYS A C 1
ATOM 751 O O . CYS A 1 99 ? 0.588 -7.918 6.401 1.00 90.31 99 CYS A O 1
ATOM 753 N N . ARG A 1 100 ? -1.300 -9.077 5.973 1.00 88.12 100 ARG A N 1
ATOM 754 C CA . ARG A 1 100 ? -0.751 -10.395 6.289 1.00 88.12 100 ARG A CA 1
ATOM 755 C C . ARG A 1 100 ? -0.404 -11.084 4.991 1.00 88.12 100 ARG A C 1
ATOM 757 O O . ARG A 1 100 ? -1.288 -11.293 4.164 1.00 88.12 100 ARG A O 1
ATOM 764 N N . LYS A 1 101 ? 0.862 -11.453 4.805 1.00 86.69 101 LYS A N 1
ATOM 765 C CA . LYS A 1 101 ? 1.309 -11.980 3.513 1.00 86.69 101 LYS A CA 1
ATOM 766 C C . LYS A 1 101 ? 2.226 -13.182 3.583 1.00 86.69 101 LYS A C 1
ATOM 768 O O . LYS A 1 101 ? 3.047 -13.320 4.488 1.00 86.69 101 LYS A O 1
ATOM 773 N N . ARG A 1 102 ? 2.094 -14.025 2.562 1.00 87.44 102 ARG A N 1
ATOM 774 C CA . ARG A 1 102 ? 3.023 -15.091 2.204 1.00 87.44 102 ARG A CA 1
ATOM 775 C C . ARG A 1 102 ? 3.671 -14.706 0.881 1.00 87.44 102 ARG A C 1
ATOM 777 O O . ARG A 1 102 ? 2.972 -14.490 -0.102 1.00 87.44 102 ARG A O 1
ATOM 784 N N . ARG A 1 103 ? 4.997 -14.609 0.880 1.00 88.25 103 ARG A N 1
ATOM 785 C CA . ARG A 1 103 ? 5.777 -14.188 -0.284 1.00 88.25 103 ARG A CA 1
ATOM 786 C C . ARG A 1 103 ? 6.510 -15.378 -0.883 1.00 88.25 103 ARG A C 1
ATOM 788 O O . ARG A 1 103 ? 6.964 -16.250 -0.142 1.00 88.25 103 ARG A O 1
ATOM 795 N N . ARG A 1 104 ? 6.656 -15.373 -2.200 1.00 91.31 104 ARG A N 1
ATOM 796 C CA . ARG A 1 104 ? 7.592 -16.196 -2.957 1.00 91.31 104 ARG A CA 1
ATOM 797 C C . ARG A 1 104 ? 8.467 -15.247 -3.764 1.00 91.31 104 ARG A C 1
ATOM 799 O O . ARG A 1 104 ? 7.945 -14.492 -4.576 1.00 91.31 104 ARG A O 1
ATOM 806 N N . ILE A 1 105 ? 9.771 -15.274 -3.514 1.00 91.88 105 ILE A N 1
ATOM 807 C CA . ILE A 1 105 ? 10.731 -14.551 -4.351 1.00 91.88 105 ILE A CA 1
ATOM 808 C C . ILE A 1 105 ? 10.842 -15.292 -5.681 1.00 91.88 105 ILE A C 1
ATOM 810 O O . ILE A 1 105 ? 10.849 -16.524 -5.709 1.00 91.88 105 ILE A O 1
ATOM 814 N N . THR A 1 106 ? 10.865 -14.529 -6.760 1.00 91.44 106 THR A N 1
ATOM 815 C CA . THR A 1 106 ? 11.008 -15.001 -8.138 1.00 91.44 106 THR A CA 1
ATOM 816 C C . THR A 1 106 ? 12.250 -14.364 -8.748 1.00 91.44 106 THR A C 1
ATOM 818 O O . THR A 1 106 ? 12.808 -13.431 -8.170 1.00 91.44 106 THR A O 1
ATOM 821 N N . ASP A 1 107 ? 12.651 -14.819 -9.932 1.00 90.06 107 ASP A N 1
ATOM 822 C CA . ASP A 1 107 ? 13.822 -14.277 -10.634 1.00 90.06 107 ASP A CA 1
ATOM 823 C C . ASP A 1 107 ? 13.663 -12.798 -11.030 1.00 90.06 107 ASP A C 1
ATOM 825 O O . ASP A 1 107 ? 14.644 -12.128 -11.341 1.00 90.06 107 ASP A O 1
ATOM 829 N N . PHE A 1 108 ? 12.435 -12.275 -10.999 1.00 89.12 108 PHE A N 1
ATOM 830 C CA . PHE A 1 108 ? 12.094 -10.930 -11.455 1.00 89.12 108 PHE A CA 1
ATOM 831 C C . PHE A 1 108 ? 11.397 -10.058 -10.402 1.00 89.12 108 PHE A C 1
ATOM 833 O O . PHE A 1 108 ? 10.985 -8.945 -10.718 1.00 89.12 108 PHE A O 1
ATOM 840 N N . GLY A 1 109 ? 11.220 -10.534 -9.167 1.00 91.38 109 GLY A N 1
ATOM 841 C CA . GLY A 1 109 ? 10.500 -9.792 -8.126 1.00 91.38 109 GLY A CA 1
ATOM 842 C C . GLY A 1 109 ? 9.839 -10.699 -7.091 1.00 91.38 109 GLY A C 1
ATOM 843 O O . GLY A 1 109 ? 10.417 -11.712 -6.685 1.00 91.38 109 GLY A O 1
ATOM 844 N N . GLU A 1 110 ? 8.621 -10.370 -6.654 1.00 92.62 110 GLU A N 1
ATOM 845 C CA . GLU A 1 110 ? 7.873 -11.170 -5.675 1.00 92.62 110 GLU A CA 1
ATOM 846 C C . GLU A 1 110 ? 6.456 -11.533 -6.140 1.00 92.62 110 GLU A C 1
ATOM 848 O O . GLU A 1 110 ? 5.702 -10.714 -6.656 1.00 92.62 110 GLU A O 1
ATOM 853 N N . GLU A 1 111 ? 6.052 -12.773 -5.865 1.00 92.50 111 GLU A N 1
ATOM 854 C CA . GLU A 1 111 ? 4.645 -13.160 -5.834 1.00 92.50 111 GLU A CA 1
ATOM 855 C C . GLU A 1 111 ? 4.153 -13.184 -4.393 1.00 92.50 111 GLU A C 1
ATOM 857 O O . GLU A 1 111 ? 4.764 -13.791 -3.506 1.00 92.50 111 GLU A O 1
ATOM 862 N N . VAL A 1 112 ? 3.019 -12.542 -4.151 1.00 91.06 112 VAL A N 1
ATOM 863 C CA . VAL A 1 112 ? 2.478 -12.350 -2.814 1.00 91.06 112 VAL A CA 1
ATOM 864 C C . VAL A 1 112 ? 1.022 -12.789 -2.777 1.00 91.06 112 VAL A C 1
ATOM 866 O O . VAL A 1 112 ? 0.178 -12.254 -3.485 1.00 91.06 112 VAL A O 1
ATOM 869 N N . ASP A 1 113 ? 0.723 -13.743 -1.903 1.00 90.94 113 ASP A N 1
ATOM 870 C CA . ASP A 1 113 ? -0.641 -14.051 -1.473 1.00 90.94 113 ASP A CA 1
ATOM 871 C C . ASP A 1 113 ? -0.865 -13.348 -0.135 1.00 90.94 113 ASP A C 1
ATOM 873 O O . ASP A 1 113 ? -0.172 -13.630 0.855 1.00 90.94 113 ASP A O 1
ATOM 877 N N . CYS A 1 114 ? -1.771 -12.377 -0.117 1.00 90.31 114 CYS A N 1
ATOM 878 C CA . CYS A 1 114 ? -1.981 -11.520 1.035 1.00 90.31 114 CYS A CA 1
ATOM 879 C C . CYS A 1 114 ? -3.449 -11.300 1.364 1.00 90.31 114 CYS A C 1
ATOM 881 O O . CYS A 1 114 ? -4.333 -11.404 0.524 1.00 90.31 114 CYS A O 1
ATOM 883 N N . VAL A 1 115 ? -3.692 -10.974 2.628 1.00 91.94 115 VAL A N 1
ATOM 884 C CA . VAL A 1 115 ? -4.965 -10.440 3.100 1.00 91.94 115 VAL A CA 1
ATOM 885 C C . VAL A 1 115 ? -4.701 -9.026 3.586 1.00 91.94 115 VAL A C 1
ATOM 887 O O . VAL A 1 115 ? -3.846 -8.827 4.457 1.00 91.94 115 VAL A O 1
ATOM 890 N N . PHE A 1 116 ? -5.412 -8.064 3.007 1.00 92.88 116 PHE A N 1
ATOM 891 C CA . PHE A 1 116 ? -5.504 -6.715 3.544 1.00 92.88 116 PHE A CA 1
ATOM 892 C C . PHE A 1 116 ? -6.685 -6.643 4.494 1.00 92.88 116 PHE A C 1
ATOM 894 O O . PHE A 1 116 ? -7.767 -7.132 4.180 1.00 92.88 116 PHE A O 1
ATOM 901 N N . ILE A 1 117 ? -6.452 -6.063 5.661 1.00 92.50 117 ILE A N 1
ATOM 902 C CA . ILE A 1 117 ? -7.438 -5.882 6.717 1.00 92.50 117 ILE A CA 1
ATOM 903 C C . ILE A 1 117 ? -7.456 -4.388 7.009 1.00 92.50 117 ILE A C 1
ATOM 905 O O . ILE A 1 117 ? -6.490 -3.865 7.565 1.00 92.50 117 ILE A O 1
ATOM 909 N N . ALA A 1 118 ? -8.510 -3.709 6.573 1.00 92.06 118 ALA A N 1
ATOM 910 C CA . ALA A 1 118 ? -8.764 -2.324 6.925 1.00 92.06 118 ALA A CA 1
ATOM 911 C C . ALA A 1 118 ? -9.480 -2.285 8.273 1.00 92.06 118 ALA A C 1
ATOM 913 O O . ALA A 1 118 ? -10.524 -2.920 8.455 1.00 92.06 118 ALA A O 1
ATOM 914 N N . GLU A 1 119 ? -8.911 -1.548 9.213 1.00 88.31 119 GLU A N 1
ATOM 915 C CA . GLU A 1 119 ? -9.423 -1.420 10.567 1.00 88.31 119 GLU A CA 1
ATOM 916 C C . GLU A 1 119 ? -9.440 0.043 10.995 1.00 88.31 119 GLU A C 1
ATOM 918 O O . GLU A 1 119 ? -8.570 0.840 10.640 1.00 88.31 119 GLU A O 1
ATOM 923 N N . THR A 1 120 ? -10.445 0.378 11.788 1.00 83.56 120 THR A N 1
ATOM 924 C CA . THR A 1 120 ? -10.380 1.530 12.681 1.00 83.56 120 THR A CA 1
ATOM 925 C C . THR A 1 120 ? -9.852 1.041 14.023 1.00 83.56 120 THR A C 1
ATOM 927 O O . THR A 1 120 ? -9.913 -0.155 14.316 1.00 83.56 120 THR A O 1
ATOM 930 N N . GLY A 1 121 ? -9.398 1.942 14.890 1.00 73.06 121 GLY A N 1
ATOM 931 C CA . GLY A 1 121 ? -8.944 1.569 16.235 1.00 73.06 121 GLY A CA 1
ATOM 932 C C . GLY A 1 121 ? -9.977 0.870 17.135 1.00 73.06 121 GLY A C 1
ATOM 933 O O . GLY A 1 121 ? -9.658 0.567 18.280 1.00 73.06 121 GLY A O 1
ATOM 934 N N . LEU A 1 122 ? -11.203 0.639 16.651 1.00 73.75 122 LEU A N 1
ATOM 935 C CA . LEU A 1 122 ? -12.291 -0.039 17.356 1.00 73.75 122 LEU A CA 1
ATOM 936 C C . LEU A 1 122 ? -12.744 -1.336 16.669 1.00 73.75 122 LEU A C 1
ATOM 938 O O . LEU A 1 122 ? -13.296 -2.213 17.334 1.00 73.75 122 LEU A O 1
ATOM 942 N N . SER A 1 123 ? -12.549 -1.478 15.355 1.00 83.75 123 SER A N 1
ATOM 943 C CA . SER A 1 123 ? -13.107 -2.603 14.601 1.00 83.75 123 SER A CA 1
ATOM 944 C C . SER A 1 123 ? -12.409 -2.847 13.266 1.00 83.75 123 SER A C 1
ATOM 946 O O . SER A 1 123 ? -11.941 -1.927 12.593 1.00 83.75 123 SER A O 1
ATOM 948 N N . VAL A 1 124 ? -12.411 -4.115 12.845 1.00 89.81 124 VAL A N 1
ATOM 949 C CA . VAL A 1 124 ? -12.151 -4.484 11.450 1.00 89.81 124 VAL A CA 1
ATOM 950 C C . VAL A 1 124 ? -13.368 -4.099 10.622 1.00 89.81 124 VAL A C 1
ATOM 952 O O . VAL A 1 124 ? -14.483 -4.507 10.936 1.00 89.81 124 VAL A O 1
ATOM 955 N N . VAL A 1 125 ? -13.131 -3.347 9.553 1.00 91.25 125 VAL A N 1
ATOM 956 C CA . VAL A 1 125 ? -14.173 -2.844 8.652 1.00 91.25 125 VAL A CA 1
ATOM 957 C C . VAL A 1 125 ? -14.242 -3.688 7.387 1.00 91.25 125 VAL A C 1
ATOM 9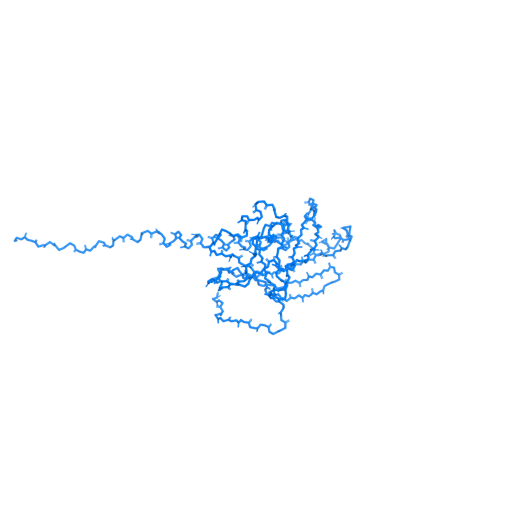59 O O . VAL A 1 125 ? -15.315 -4.076 6.938 1.00 91.25 125 VAL A O 1
ATOM 962 N N . LEU A 1 126 ? -13.082 -3.991 6.804 1.00 92.62 126 LEU A N 1
ATOM 963 C CA . LEU A 1 126 ? -12.986 -4.704 5.536 1.00 92.62 126 LEU A CA 1
ATOM 964 C C . LEU A 1 126 ? -11.805 -5.664 5.574 1.00 92.62 126 LEU A C 1
ATOM 966 O O . LEU A 1 126 ? -10.733 -5.329 6.075 1.00 92.62 126 LEU A O 1
ATOM 970 N N . ALA A 1 127 ? -11.987 -6.853 5.010 1.00 93.31 127 ALA A N 1
ATOM 971 C CA . ALA A 1 127 ? -10.906 -7.801 4.820 1.00 93.31 127 ALA A CA 1
ATOM 972 C C . ALA A 1 127 ? -11.007 -8.456 3.444 1.00 93.31 127 ALA A C 1
ATOM 974 O O . ALA A 1 127 ? -12.008 -9.093 3.118 1.00 93.31 127 ALA A O 1
ATOM 975 N N . GLU A 1 128 ? -9.951 -8.326 2.653 1.00 91.75 128 GLU A N 1
ATOM 976 C CA . GLU A 1 128 ? -9.914 -8.769 1.263 1.00 91.75 128 GLU A CA 1
ATOM 977 C C . GLU A 1 128 ? -8.621 -9.532 0.991 1.00 91.75 128 GLU A C 1
ATOM 979 O O . GLU A 1 128 ? -7.539 -9.157 1.453 1.00 91.75 128 GLU A O 1
ATOM 984 N N . ARG A 1 129 ? -8.725 -10.623 0.231 1.00 92.12 129 ARG A N 1
ATOM 985 C CA . ARG A 1 129 ? -7.569 -11.415 -0.189 1.00 92.12 129 ARG A CA 1
ATOM 986 C C . ARG A 1 129 ? -7.133 -10.994 -1.583 1.00 92.12 129 ARG A C 1
ATOM 988 O O . ARG A 1 129 ? -7.954 -10.898 -2.486 1.00 92.12 129 ARG A O 1
ATOM 995 N N . TYR A 1 130 ? -5.832 -10.831 -1.749 1.00 90.44 130 TYR A N 1
ATOM 996 C CA . TYR A 1 130 ? -5.188 -10.448 -2.990 1.00 90.44 130 TYR A CA 1
ATOM 997 C C . TYR A 1 130 ? -4.104 -11.445 -3.360 1.00 90.44 130 TYR A C 1
ATOM 999 O O . TYR A 1 130 ? -3.396 -11.983 -2.505 1.00 90.44 130 TYR A O 1
ATOM 1007 N N . ARG A 1 131 ? -3.938 -11.623 -4.668 1.00 91.12 131 ARG A N 1
ATOM 1008 C CA . ARG A 1 131 ? -2.705 -12.136 -5.248 1.00 91.12 131 ARG A CA 1
ATOM 1009 C C . ARG A 1 131 ? -2.029 -10.981 -5.975 1.00 91.12 131 ARG A C 1
ATOM 1011 O O . ARG A 1 131 ? -2.634 -10.377 -6.852 1.00 91.12 131 ARG A O 1
ATOM 1018 N N . SER A 1 132 ? -0.804 -10.670 -5.578 1.00 90.19 132 SER A N 1
ATOM 1019 C CA . SER A 1 132 ? 0.025 -9.631 -6.179 1.00 90.19 132 SER A CA 1
ATOM 1020 C C . SER A 1 132 ? 1.252 -10.260 -6.829 1.00 90.19 132 SER A C 1
ATOM 1022 O O . SER A 1 132 ? 1.803 -11.235 -6.313 1.00 90.19 132 SER A O 1
ATOM 1024 N N . ILE A 1 133 ? 1.652 -9.706 -7.966 1.00 91.94 133 ILE A N 1
ATOM 1025 C CA . ILE A 1 133 ? 2.900 -10.013 -8.657 1.00 91.94 133 ILE A CA 1
ATOM 1026 C C . ILE A 1 133 ? 3.614 -8.674 -8.808 1.00 91.94 133 ILE A C 1
ATOM 1028 O O . ILE A 1 133 ? 3.062 -7.761 -9.424 1.00 91.94 133 ILE A O 1
ATOM 1032 N N . SER A 1 134 ? 4.803 -8.536 -8.229 1.00 90.56 134 SER A N 1
ATOM 1033 C CA . SER A 1 134 ? 5.678 -7.398 -8.494 1.00 90.56 134 SER A CA 1
ATOM 1034 C C . SER A 1 134 ? 6.804 -7.825 -9.425 1.00 90.56 134 SER A C 1
ATOM 1036 O O . SER A 1 134 ? 7.399 -8.892 -9.267 1.00 90.56 134 SER A O 1
ATOM 1038 N N . VAL A 1 135 ? 7.087 -6.962 -10.396 1.00 91.00 135 VAL A N 1
ATOM 1039 C CA . VAL A 1 135 ? 8.287 -7.035 -11.223 1.00 91.00 135 VAL A CA 1
ATOM 1040 C C . VAL A 1 135 ? 9.196 -5.898 -10.773 1.00 91.00 135 VAL A C 1
ATOM 1042 O O . VAL A 1 135 ? 8.799 -4.733 -10.804 1.00 91.00 135 VAL A O 1
ATOM 1045 N N . GLU A 1 136 ? 10.392 -6.234 -10.307 1.00 89.31 136 GLU A N 1
ATOM 1046 C CA . GLU A 1 136 ? 11.369 -5.298 -9.763 1.00 89.31 136 GLU A CA 1
ATOM 1047 C C . GLU A 1 136 ? 12.689 -5.459 -10.519 1.00 89.31 136 GLU A C 1
ATOM 1049 O O . GLU A 1 136 ? 13.267 -6.541 -10.564 1.00 89.31 136 GLU A O 1
ATOM 1054 N N . SER A 1 137 ? 13.190 -4.367 -11.095 1.00 87.19 137 SER A N 1
ATOM 1055 C CA . SER A 1 137 ? 14.512 -4.317 -11.719 1.00 87.19 137 SER A CA 1
ATOM 1056 C C . SER A 1 137 ? 15.190 -2.983 -11.403 1.00 87.19 137 SER A C 1
ATOM 1058 O O . SER A 1 137 ? 14.509 -1.954 -11.352 1.00 87.19 137 SER A O 1
ATOM 1060 N N . PRO A 1 138 ? 16.525 -2.956 -11.213 1.00 83.38 138 PRO A N 1
ATOM 1061 C CA . PRO A 1 138 ? 17.281 -1.705 -11.162 1.00 83.38 138 PRO A CA 1
ATOM 1062 C C . PRO A 1 138 ? 17.268 -0.938 -12.497 1.00 83.38 138 PRO A C 1
ATOM 1064 O O . PRO A 1 138 ? 17.606 0.245 -12.517 1.00 83.38 138 PRO A O 1
ATOM 1067 N N . ARG A 1 139 ? 16.890 -1.593 -13.602 1.00 83.25 139 ARG A N 1
ATOM 1068 C CA . ARG A 1 139 ? 16.853 -1.033 -14.955 1.00 83.25 139 ARG A CA 1
ATOM 1069 C C . ARG A 1 139 ? 15.437 -1.102 -15.519 1.00 83.25 139 ARG A C 1
ATOM 1071 O O . ARG A 1 139 ? 14.822 -2.167 -15.545 1.00 83.25 139 ARG A O 1
ATOM 1078 N N . LEU A 1 140 ? 14.910 0.033 -15.973 1.00 80.06 140 LEU A N 1
ATOM 1079 C CA . LEU A 1 140 ? 13.527 0.124 -16.460 1.00 80.06 140 LEU A CA 1
ATOM 1080 C C . LEU A 1 140 ? 13.304 -0.713 -17.724 1.00 80.06 140 LEU A C 1
ATOM 1082 O O . LEU A 1 140 ? 12.229 -1.283 -17.898 1.00 80.06 140 LEU A O 1
ATOM 1086 N N . GLU A 1 141 ? 14.321 -0.814 -18.578 1.00 84.69 141 GLU A N 1
ATOM 1087 C CA . GLU A 1 141 ? 14.296 -1.583 -19.821 1.00 84.69 141 GLU A CA 1
ATOM 1088 C C . GLU A 1 141 ? 14.052 -3.087 -19.610 1.00 84.69 141 GLU A C 1
ATOM 1090 O O . GLU A 1 141 ? 13.513 -3.742 -20.500 1.00 84.69 141 GLU A O 1
ATOM 1095 N N . ASP A 1 142 ? 14.360 -3.624 -18.425 1.00 87.38 142 ASP A N 1
ATOM 1096 C CA . ASP A 1 142 ? 14.156 -5.043 -18.116 1.00 87.38 142 ASP A CA 1
ATOM 1097 C C . ASP A 1 142 ? 12.693 -5.360 -17.748 1.00 87.38 142 ASP A C 1
ATOM 1099 O O . ASP A 1 142 ? 12.255 -6.502 -17.882 1.00 87.38 142 ASP A O 1
ATOM 1103 N N . ILE A 1 143 ? 11.909 -4.367 -17.305 1.00 87.94 143 ILE A N 1
ATOM 1104 C CA . ILE A 1 143 ? 10.535 -4.580 -16.817 1.00 87.94 143 ILE A CA 1
ATOM 1105 C C . ILE A 1 143 ? 9.606 -5.025 -17.951 1.00 87.94 143 ILE A C 1
ATOM 1107 O O . ILE A 1 143 ? 8.831 -5.966 -17.788 1.00 87.94 143 ILE A O 1
ATOM 1111 N N . GLY A 1 144 ? 9.682 -4.358 -19.107 1.00 87.06 144 GLY A N 1
ATOM 1112 C CA . GLY A 1 144 ? 8.779 -4.592 -20.240 1.00 87.06 144 GLY A CA 1
ATOM 1113 C C . GLY A 1 144 ? 8.787 -6.043 -20.739 1.00 87.06 144 GLY A C 1
ATOM 1114 O O . GLY A 1 144 ? 7.723 -6.666 -20.773 1.00 87.06 144 GLY A O 1
ATOM 1115 N N . PRO A 1 145 ? 9.960 -6.615 -21.078 1.00 89.69 145 PRO A N 1
ATOM 1116 C CA . PRO A 1 145 ? 10.067 -8.011 -21.498 1.00 89.69 145 PRO A CA 1
ATOM 1117 C C . PRO A 1 145 ? 9.536 -9.009 -20.462 1.00 89.69 145 PRO A C 1
ATOM 1119 O O . PRO A 1 145 ? 8.901 -9.991 -20.836 1.00 89.69 145 PRO A O 1
ATOM 1122 N N . ILE A 1 146 ? 9.750 -8.761 -19.165 1.00 90.38 146 ILE A N 1
ATOM 1123 C CA . ILE A 1 146 ? 9.249 -9.638 -18.096 1.00 90.38 146 ILE A CA 1
ATOM 1124 C C . ILE A 1 146 ? 7.722 -9.569 -18.015 1.00 90.38 146 ILE A C 1
ATOM 1126 O O . ILE A 1 146 ? 7.058 -10.602 -17.968 1.00 90.38 146 ILE A O 1
ATOM 1130 N N . VAL A 1 147 ? 7.147 -8.364 -18.043 1.00 88.19 147 VAL A N 1
ATOM 1131 C CA . VAL A 1 147 ? 5.687 -8.180 -18.020 1.00 88.19 147 VAL A CA 1
ATOM 1132 C C . VAL A 1 147 ? 5.029 -8.888 -19.208 1.00 88.19 147 VAL A C 1
ATOM 1134 O O . VAL A 1 147 ? 3.995 -9.525 -19.033 1.00 88.19 147 VAL A O 1
ATOM 1137 N N . GLN A 1 148 ? 5.650 -8.862 -20.391 1.00 88.56 148 GLN A N 1
ATOM 1138 C CA . GLN A 1 148 ? 5.159 -9.604 -21.559 1.00 88.56 148 GLN A CA 1
ATOM 1139 C C . GLN A 1 148 ? 5.151 -11.126 -21.336 1.00 88.56 148 GLN A C 1
ATOM 1141 O O . GLN A 1 148 ? 4.220 -11.798 -21.775 1.00 88.56 148 GLN A O 1
ATOM 1146 N N . GLN A 1 149 ? 6.149 -11.673 -20.633 1.00 89.69 149 GLN A N 1
ATOM 1147 C CA . GLN A 1 149 ? 6.225 -13.108 -20.317 1.00 89.69 149 GLN A CA 1
ATOM 1148 C C . GLN A 1 149 ? 5.167 -13.557 -19.302 1.00 89.69 149 GLN A C 1
ATOM 1150 O O . GLN A 1 149 ? 4.725 -14.704 -19.350 1.00 89.69 149 GLN A O 1
ATOM 1155 N N . LEU A 1 150 ? 4.743 -12.668 -18.398 1.00 87.81 150 LEU A N 1
ATOM 1156 C CA . LEU A 1 150 ? 3.699 -12.958 -17.406 1.00 87.81 150 LEU A CA 1
ATOM 1157 C C . LEU A 1 150 ? 2.302 -13.112 -18.026 1.00 87.81 150 LEU A C 1
ATOM 1159 O O . LEU A 1 150 ? 1.396 -13.634 -17.374 1.00 87.81 150 LEU A O 1
ATOM 1163 N N . GLY A 1 151 ? 2.139 -12.710 -19.287 1.00 88.62 151 GLY A N 1
ATOM 1164 C CA . GLY A 1 151 ? 0.885 -12.815 -20.016 1.00 88.62 151 GLY A CA 1
ATOM 1165 C C . GLY A 1 151 ? -0.079 -11.660 -19.724 1.00 88.62 151 GLY A C 1
ATOM 1166 O O . GLY A 1 151 ? 0.314 -10.623 -19.186 1.00 88.62 151 GLY A O 1
ATOM 1167 N N . PRO A 1 152 ? -1.350 -11.793 -20.138 1.00 88.62 152 PRO A N 1
ATOM 1168 C CA . PRO A 1 152 ? -2.323 -10.720 -20.006 1.00 88.62 152 PRO A CA 1
ATOM 1169 C C . PRO A 1 152 ? -2.647 -10.426 -18.538 1.00 88.62 152 PRO A C 1
ATOM 1171 O O . PRO A 1 152 ? -2.784 -11.330 -17.711 1.00 88.62 152 PRO A O 1
ATOM 1174 N N . VAL A 1 153 ? -2.831 -9.142 -18.234 1.00 86.94 153 VAL A N 1
ATOM 1175 C CA . VAL A 1 153 ? -3.295 -8.687 -16.922 1.00 86.94 153 VAL A CA 1
ATOM 1176 C C . VAL A 1 153 ? -4.738 -9.171 -16.710 1.00 86.94 153 VAL A C 1
ATOM 1178 O O . VAL A 1 153 ? -5.580 -8.916 -17.574 1.00 86.94 153 VAL A O 1
ATOM 1181 N N . PRO A 1 154 ? -5.051 -9.851 -15.590 1.00 88.62 154 PRO A N 1
ATOM 1182 C CA . PRO A 1 154 ? -6.414 -10.279 -15.299 1.00 88.62 154 PRO A CA 1
ATOM 1183 C C . PRO A 1 154 ? -7.397 -9.104 -15.252 1.00 88.62 154 PRO A C 1
ATOM 1185 O O . PRO A 1 154 ? -7.059 -8.016 -14.781 1.00 88.62 154 PRO A O 1
ATOM 1188 N N . GLU A 1 155 ? -8.635 -9.338 -15.684 1.00 87.88 155 GLU A N 1
ATOM 1189 C CA . GLU A 1 155 ? -9.698 -8.338 -15.583 1.00 87.88 155 GLU A CA 1
ATOM 1190 C C . GLU A 1 155 ? -9.909 -7.912 -14.120 1.00 87.88 155 GLU A C 1
ATOM 1192 O O . GLU A 1 155 ? -9.929 -8.740 -13.207 1.00 87.88 155 GLU A O 1
ATOM 1197 N N . GLY A 1 156 ? -10.016 -6.601 -13.889 1.00 84.62 156 GLY A N 1
ATOM 1198 C CA . GLY A 1 156 ? -10.159 -6.026 -12.549 1.00 84.62 156 GLY A CA 1
ATOM 1199 C C . GLY A 1 156 ? -8.874 -5.992 -11.711 1.00 84.62 156 GLY A C 1
ATOM 1200 O O . GLY A 1 156 ? -8.919 -5.560 -10.558 1.00 84.62 156 GLY A O 1
ATOM 1201 N N . ALA A 1 157 ? -7.723 -6.414 -12.250 1.00 87.56 157 ALA A N 1
ATOM 1202 C CA . ALA A 1 157 ? -6.454 -6.270 -11.548 1.00 87.56 157 ALA A CA 1
ATOM 1203 C C . ALA A 1 157 ? -6.049 -4.793 -11.415 1.00 87.56 157 ALA A C 1
ATOM 1205 O O . ALA A 1 157 ? -6.171 -3.994 -12.344 1.00 87.56 157 ALA A O 1
ATOM 1206 N N . ILE A 1 158 ? -5.510 -4.440 -10.249 1.00 87.25 158 ILE A N 1
ATOM 1207 C CA . ILE A 1 158 ? -4.959 -3.109 -9.995 1.00 87.25 158 ILE A CA 1
ATOM 1208 C C . ILE A 1 158 ? -3.518 -3.081 -10.517 1.00 87.25 158 ILE A C 1
ATOM 1210 O O . ILE A 1 158 ? -2.642 -3.733 -9.950 1.00 87.25 158 ILE A O 1
ATOM 1214 N N . VAL A 1 159 ? -3.269 -2.307 -11.577 1.00 87.81 159 VAL A N 1
ATOM 1215 C CA . VAL A 1 159 ? -1.923 -2.078 -12.133 1.00 87.81 159 VAL A CA 1
ATOM 1216 C C . VAL A 1 159 ? -1.350 -0.789 -11.551 1.00 87.81 159 VAL A C 1
ATOM 1218 O O . VAL A 1 159 ? -1.442 0.293 -12.138 1.00 87.81 159 VAL A O 1
ATOM 1221 N N . ALA A 1 160 ? -0.805 -0.900 -10.344 1.00 85.00 160 ALA A N 1
ATOM 1222 C CA . ALA A 1 160 ? -0.191 0.210 -9.633 1.00 85.00 160 ALA A CA 1
ATOM 1223 C C . ALA A 1 160 ? 0.768 -0.296 -8.551 1.00 85.00 160 ALA A C 1
ATOM 1225 O O . ALA A 1 160 ? 0.763 -1.473 -8.180 1.00 85.00 160 ALA A O 1
ATOM 1226 N N . GLY A 1 161 ? 1.563 0.616 -8.000 1.00 84.06 161 GLY A N 1
ATOM 1227 C CA . GLY A 1 161 ? 2.355 0.349 -6.817 1.00 84.06 161 GLY A CA 1
ATOM 1228 C C . GLY A 1 161 ? 1.490 -0.013 -5.613 1.00 84.06 161 GLY A C 1
ATOM 1229 O O . GLY A 1 161 ? 0.318 0.348 -5.492 1.00 84.06 161 GLY A O 1
ATOM 1230 N N . TYR A 1 162 ? 2.121 -0.699 -4.664 1.00 85.75 162 TYR A N 1
ATOM 1231 C CA . TYR A 1 162 ? 1.489 -1.125 -3.418 1.00 85.75 162 TYR A CA 1
ATOM 1232 C C . TYR A 1 162 ? 0.694 -0.022 -2.682 1.00 85.75 162 TYR A C 1
ATOM 1234 O O . TYR A 1 162 ? -0.360 -0.347 -2.137 1.00 85.75 162 TYR A O 1
ATOM 1242 N N . PRO A 1 163 ? 1.131 1.258 -2.653 1.00 88.31 163 PRO A N 1
ATOM 1243 C CA . PRO A 1 163 ? 0.373 2.327 -1.994 1.00 88.31 163 PRO A CA 1
ATOM 1244 C C . PRO A 1 163 ? -1.025 2.555 -2.579 1.00 88.31 163 PRO A C 1
ATOM 1246 O O . PRO A 1 163 ? -1.976 2.699 -1.817 1.00 88.31 163 PRO A O 1
ATOM 1249 N N . ALA A 1 164 ? -1.188 2.473 -3.902 1.00 87.81 164 ALA A N 1
ATOM 1250 C CA . ALA A 1 164 ? -2.498 2.608 -4.539 1.00 87.81 164 ALA A CA 1
ATOM 1251 C C . ALA A 1 164 ? -3.451 1.464 -4.151 1.00 87.81 164 ALA A C 1
ATOM 1253 O O . ALA A 1 164 ? -4.634 1.692 -3.914 1.00 87.81 164 ALA A O 1
ATOM 1254 N N . ILE A 1 165 ? -2.935 0.236 -4.004 1.00 89.94 165 ILE A N 1
ATOM 1255 C CA . ILE A 1 165 ? -3.726 -0.907 -3.515 1.00 89.94 165 ILE A CA 1
ATOM 1256 C C . ILE A 1 165 ? -4.203 -0.650 -2.078 1.00 89.94 165 ILE A C 1
ATOM 1258 O O . ILE A 1 165 ? -5.375 -0.866 -1.771 1.00 89.94 165 ILE A O 1
ATOM 1262 N N . ILE A 1 166 ? -3.312 -0.161 -1.207 1.00 91.50 166 ILE A N 1
ATOM 1263 C CA . ILE A 1 166 ? -3.648 0.197 0.180 1.00 91.50 166 ILE A CA 1
ATOM 1264 C C . ILE A 1 166 ? -4.717 1.288 0.222 1.00 91.50 166 ILE A C 1
ATOM 1266 O O . ILE A 1 166 ? -5.688 1.155 0.967 1.00 91.50 166 ILE A O 1
ATOM 1270 N N . GLN A 1 167 ? -4.564 2.335 -0.589 1.00 89.25 167 GLN A N 1
ATOM 1271 C CA . GLN A 1 167 ? -5.530 3.422 -0.666 1.00 89.25 167 GLN A CA 1
ATOM 1272 C C . GLN A 1 167 ? -6.897 2.918 -1.144 1.00 89.25 167 GLN A C 1
ATOM 1274 O O . GLN A 1 167 ? -7.901 3.199 -0.499 1.00 89.25 167 GLN A O 1
ATOM 1279 N N . ALA A 1 168 ? -6.938 2.088 -2.189 1.00 90.12 168 ALA A N 1
ATOM 1280 C CA . ALA A 1 168 ? -8.184 1.526 -2.703 1.00 90.12 168 ALA A CA 1
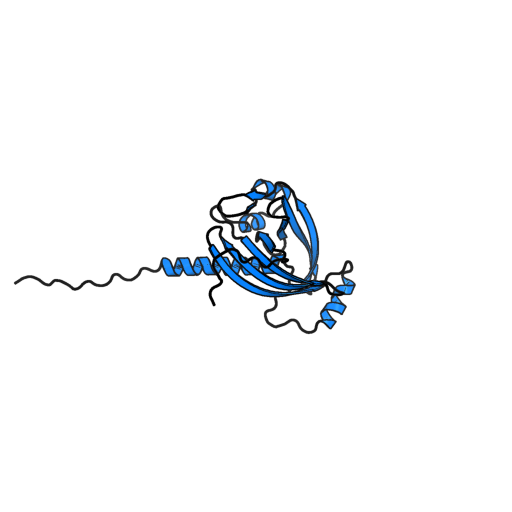ATOM 1281 C C . ALA A 1 168 ? -8.920 0.665 -1.657 1.00 90.12 168 ALA A C 1
ATOM 1283 O O . ALA A 1 168 ? -10.145 0.733 -1.550 1.00 90.12 168 ALA A O 1
ATOM 1284 N N . VAL A 1 169 ? -8.186 -0.135 -0.872 1.00 91.88 169 VAL A N 1
ATOM 1285 C CA . VAL A 1 169 ? -8.750 -0.895 0.260 1.00 91.88 169 VAL A CA 1
ATOM 1286 C C . VAL A 1 169 ? -9.303 0.055 1.327 1.00 91.88 169 VAL A C 1
ATOM 1288 O O . VAL A 1 169 ? -10.415 -0.149 1.816 1.00 91.88 169 VAL A O 1
ATOM 1291 N N . ALA A 1 170 ? -8.562 1.110 1.669 1.00 90.12 170 ALA A N 1
ATOM 1292 C CA . ALA A 1 170 ? -8.996 2.100 2.649 1.00 90.12 170 ALA A CA 1
ATOM 1293 C C . ALA A 1 170 ? -10.251 2.862 2.193 1.00 90.12 170 ALA A C 1
ATOM 1295 O O . ALA A 1 170 ? -11.160 3.067 2.992 1.00 90.12 170 ALA A O 1
ATOM 1296 N N . ASP A 1 171 ? -10.346 3.234 0.917 1.00 88.69 171 ASP A N 1
ATOM 1297 C CA . ASP A 1 171 ? -11.505 3.943 0.369 1.00 88.69 171 ASP A CA 1
ATOM 1298 C C . ASP A 1 171 ? -12.762 3.074 0.368 1.00 88.69 171 ASP A C 1
ATOM 1300 O O . ASP A 1 171 ? -13.826 3.540 0.781 1.00 88.69 171 ASP A O 1
ATOM 1304 N N . ARG A 1 172 ? -12.643 1.786 0.018 1.00 90.75 172 ARG A N 1
ATOM 1305 C CA . ARG A 1 172 ? -13.759 0.836 0.160 1.00 90.75 172 ARG A CA 1
ATOM 1306 C C . ARG A 1 172 ? -14.184 0.662 1.616 1.00 90.75 172 ARG A C 1
ATOM 1308 O O . ARG A 1 172 ? -15.379 0.652 1.898 1.00 90.75 172 ARG A O 1
ATOM 1315 N N . ALA A 1 173 ? -13.235 0.586 2.549 1.00 90.62 173 ALA A N 1
ATOM 1316 C CA . ALA A 1 173 ? -13.548 0.516 3.975 1.00 90.62 173 ALA A CA 1
ATOM 1317 C C . ALA A 1 173 ? -14.260 1.790 4.472 1.00 90.62 173 ALA A C 1
ATOM 1319 O O . ALA A 1 173 ? -15.267 1.709 5.172 1.00 90.62 173 ALA A O 1
ATOM 1320 N N . ARG A 1 174 ? -13.796 2.979 4.064 1.00 87.00 174 ARG A N 1
ATOM 1321 C CA . ARG A 1 174 ? -14.459 4.259 4.377 1.00 87.00 174 ARG A CA 1
ATOM 1322 C C . ARG A 1 174 ? -15.875 4.320 3.801 1.00 87.00 174 ARG A C 1
ATOM 1324 O O . ARG A 1 174 ? -16.778 4.803 4.480 1.00 87.00 174 ARG A O 1
ATOM 1331 N N . ALA A 1 175 ? -16.080 3.828 2.579 1.00 87.69 175 ALA A N 1
ATOM 1332 C CA . ALA A 1 175 ? -17.401 3.757 1.962 1.00 87.69 175 ALA A CA 1
ATOM 1333 C C . ALA A 1 175 ? -18.347 2.823 2.737 1.00 87.69 175 ALA A C 1
ATOM 1335 O O . ALA A 1 175 ? -19.486 3.205 2.997 1.00 87.69 175 ALA A O 1
ATOM 1336 N N . ALA A 1 176 ? -17.863 1.656 3.180 1.00 87.31 176 ALA A N 1
ATOM 1337 C CA . ALA A 1 176 ? -18.640 0.732 4.008 1.00 87.31 176 ALA A CA 1
ATOM 1338 C C . ALA A 1 176 ? -19.100 1.384 5.326 1.00 87.31 176 ALA A C 1
ATOM 1340 O O . ALA A 1 176 ? -20.282 1.331 5.654 1.00 87.31 176 ALA A O 1
ATOM 1341 N N . LEU A 1 177 ? -18.205 2.102 6.019 1.00 83.94 177 LEU A N 1
ATOM 1342 C CA . LEU A 1 177 ? -18.552 2.835 7.246 1.00 83.94 177 LEU A CA 1
ATOM 1343 C C . LEU A 1 177 ? -19.615 3.921 7.023 1.00 83.94 177 LEU A C 1
ATOM 1345 O O . LEU A 1 177 ? -20.450 4.153 7.896 1.00 83.94 177 LEU A O 1
ATOM 1349 N N . ARG A 1 178 ? -19.580 4.620 5.880 1.00 82.25 178 ARG A N 1
ATOM 1350 C CA . ARG A 1 178 ? -20.597 5.630 5.539 1.00 82.25 178 ARG A CA 1
ATOM 1351 C C . ARG A 1 178 ? -21.955 4.981 5.275 1.00 82.25 178 ARG A C 1
ATOM 1353 O O . ARG A 1 178 ? -22.942 5.429 5.847 1.00 82.25 178 ARG A O 1
ATOM 1360 N N . GLY A 1 179 ? -21.986 3.894 4.502 1.00 76.12 179 GLY A N 1
ATOM 1361 C CA . GLY A 1 179 ? -23.217 3.149 4.226 1.00 76.12 179 GLY A CA 1
ATOM 1362 C C . GLY A 1 179 ? -23.857 2.553 5.486 1.00 76.12 179 GLY A C 1
ATOM 1363 O O . GLY A 1 179 ? -25.074 2.601 5.639 1.00 76.12 179 GLY A O 1
ATOM 1364 N N . GLU A 1 180 ? -23.052 2.062 6.434 1.00 68.12 180 GLU A N 1
ATOM 1365 C CA . GLU A 1 180 ? -23.549 1.601 7.740 1.00 68.12 180 GLU A CA 1
ATOM 1366 C C . GLU A 1 180 ? -24.156 2.742 8.570 1.00 68.12 180 GLU A C 1
ATOM 1368 O O . GLU A 1 180 ? -25.205 2.562 9.189 1.00 68.12 180 GLU A O 1
ATOM 1373 N N . ARG A 1 181 ? -23.541 3.934 8.557 1.00 64.31 181 ARG A N 1
ATOM 1374 C CA . ARG A 1 181 ? -24.079 5.118 9.250 1.00 64.31 181 ARG A CA 1
ATOM 1375 C C . ARG A 1 181 ? -25.394 5.602 8.642 1.00 64.31 181 ARG A C 1
ATOM 1377 O O . ARG A 1 181 ? -26.291 5.965 9.394 1.00 64.31 181 ARG A O 1
ATOM 1384 N N . GLU A 1 182 ? -25.521 5.591 7.317 1.00 66.94 182 GLU A N 1
ATOM 1385 C CA . GLU A 1 182 ? -26.756 5.961 6.604 1.00 66.94 182 GLU A CA 1
ATOM 1386 C C . GLU A 1 182 ? -27.895 4.953 6.846 1.00 66.94 182 GLU A C 1
ATOM 1388 O O . GLU A 1 182 ? -29.056 5.337 7.013 1.00 66.94 182 GLU A O 1
ATOM 1393 N N . ALA A 1 183 ? -27.569 3.661 6.950 1.00 60.91 183 ALA A N 1
ATOM 1394 C CA . ALA A 1 183 ? -28.534 2.627 7.318 1.00 60.91 183 ALA A CA 1
ATOM 1395 C C . ALA A 1 183 ? -29.020 2.762 8.774 1.00 60.91 183 ALA A C 1
ATOM 1397 O O . ALA A 1 183 ? -30.178 2.472 9.062 1.00 60.91 183 ALA A O 1
ATOM 1398 N N . GLN A 1 184 ? -28.159 3.225 9.688 1.00 58.44 184 GLN A N 1
ATOM 1399 C CA . GLN A 1 184 ? -28.498 3.446 11.100 1.00 58.44 184 GLN A CA 1
ATOM 1400 C C . GLN A 1 184 ? -29.208 4.784 11.367 1.00 58.44 184 GLN A C 1
ATOM 1402 O O . GLN A 1 184 ? -29.882 4.914 12.386 1.00 58.44 184 GLN A O 1
ATOM 1407 N N . SER A 1 185 ? -29.069 5.778 10.484 1.00 57.28 185 SER A N 1
ATOM 1408 C CA . SER A 1 185 ? -29.720 7.092 10.609 1.00 57.28 185 SER A CA 1
ATOM 1409 C C . SER A 1 185 ? -31.075 7.187 9.902 1.00 57.28 185 SER A C 1
ATOM 1411 O O . SER A 1 185 ? -31.767 8.199 10.036 1.00 57.28 185 SER A O 1
ATOM 1413 N N . SER A 1 186 ? -31.486 6.142 9.179 1.00 44.56 186 SER A N 1
ATOM 1414 C CA . SER A 1 186 ? -32.833 6.048 8.615 1.00 44.56 186 SER A CA 1
ATOM 1415 C C . SER A 1 186 ? -33.854 5.846 9.747 1.00 44.56 186 SER A C 1
ATOM 1417 O O . SER A 1 186 ? -33.738 4.869 10.488 1.00 44.56 186 SER A O 1
ATOM 1419 N N . PRO A 1 187 ? -34.850 6.738 9.923 1.00 50.53 187 PRO A N 1
ATOM 1420 C CA . PRO A 1 187 ? -35.807 6.609 11.008 1.00 50.53 187 PRO A CA 1
ATOM 1421 C C . PRO A 1 187 ? -36.675 5.375 10.774 1.00 50.53 187 PRO A C 1
ATOM 1423 O O . PRO A 1 187 ? -37.405 5.300 9.783 1.00 50.53 187 PRO A O 1
ATOM 1426 N N . THR A 1 188 ? -36.636 4.425 11.706 1.00 54.69 188 THR A N 1
ATOM 1427 C CA . THR A 1 188 ? -37.700 3.434 11.853 1.00 54.69 188 THR A CA 1
ATOM 1428 C C . THR A 1 188 ? -38.999 4.215 12.038 1.00 54.69 188 THR A C 1
ATOM 1430 O O . THR A 1 188 ? -39.137 4.965 13.006 1.00 54.69 188 THR A O 1
ATOM 1433 N N . ALA A 1 189 ? -39.912 4.114 11.069 1.00 51.09 189 ALA A N 1
ATOM 1434 C CA . ALA A 1 189 ? -41.220 4.751 11.150 1.00 51.09 189 ALA A CA 1
ATOM 1435 C C . ALA A 1 189 ? -41.874 4.393 12.498 1.00 51.09 189 ALA A C 1
ATOM 1437 O O . ALA A 1 189 ? -41.788 3.231 12.906 1.00 51.09 189 ALA A O 1
ATOM 1438 N N . PRO A 1 190 ? -42.494 5.351 13.210 1.00 48.34 190 PRO A N 1
ATOM 1439 C CA . PRO A 1 190 ? -43.147 5.038 14.468 1.00 48.34 190 PRO A CA 1
ATOM 1440 C C . PRO A 1 190 ? -44.266 4.033 14.194 1.00 48.34 190 PRO A C 1
ATOM 1442 O O . PRO A 1 190 ? -45.155 4.290 13.378 1.00 48.34 190 PRO A O 1
ATOM 1445 N N . GLU A 1 191 ? -44.198 2.884 14.868 1.00 48.62 191 GLU A N 1
ATOM 1446 C CA . GLU A 1 191 ? -45.312 1.950 14.957 1.00 48.62 191 GLU A CA 1
ATOM 1447 C C . GLU A 1 191 ? -46.537 2.733 15.432 1.00 48.62 191 GLU A C 1
ATOM 1449 O O . GLU A 1 191 ? -46.566 3.296 16.529 1.00 48.62 191 GLU A O 1
ATOM 1454 N N . THR A 1 192 ? -47.549 2.811 14.573 1.00 48.78 192 THR A N 1
ATOM 1455 C CA . THR A 1 192 ? -48.871 3.310 14.928 1.00 48.78 192 THR A CA 1
ATOM 1456 C C . THR A 1 192 ? -49.442 2.392 16.004 1.00 48.78 192 THR A C 1
ATOM 1458 O O . THR A 1 192 ? -49.955 1.315 15.700 1.00 48.78 192 THR A O 1
ATOM 1461 N N . GLY A 1 193 ? -49.307 2.801 17.266 1.00 41.97 193 GLY A N 1
ATOM 1462 C CA . GLY A 1 193 ? -49.952 2.143 18.396 1.00 41.97 193 GLY A CA 1
ATOM 1463 C C . GLY A 1 193 ? -51.478 2.129 18.226 1.00 41.97 193 GLY A C 1
ATOM 1464 O O . GLY A 1 193 ? -52.036 3.037 17.600 1.00 41.97 193 GLY A O 1
ATOM 1465 N N . PRO A 1 194 ? -52.171 1.105 18.752 1.00 49.22 194 PRO A N 1
ATOM 1466 C CA . PRO A 1 194 ? -53.604 0.955 18.566 1.00 49.22 194 PRO A CA 1
ATOM 1467 C C . PRO A 1 194 ? -54.332 2.096 19.282 1.00 49.22 194 PRO A C 1
ATOM 1469 O O . PRO A 1 194 ? -54.134 2.332 20.474 1.00 49.22 194 PRO A O 1
ATOM 1472 N N . GLY A 1 195 ? -55.171 2.816 18.536 1.00 42.25 195 GLY A N 1
ATOM 1473 C CA . GLY A 1 195 ? -56.037 3.849 19.081 1.00 42.25 195 GLY A CA 1
ATOM 1474 C C . GLY A 1 195 ? -56.989 3.251 20.111 1.00 42.25 195 GLY A C 1
ATOM 1475 O O . GLY A 1 195 ? -57.879 2.476 19.769 1.00 42.25 195 GLY A O 1
ATOM 1476 N N . ASN A 1 196 ? -56.803 3.633 21.372 1.00 51.59 196 ASN A N 1
ATOM 1477 C CA . ASN A 1 196 ? -57.814 3.470 22.404 1.00 51.59 196 ASN A CA 1
ATOM 1478 C C . ASN A 1 196 ? -58.927 4.485 22.115 1.00 51.59 196 ASN A C 1
ATOM 1480 O O . ASN A 1 196 ? -58.798 5.665 22.435 1.00 51.59 196 ASN A O 1
ATOM 1484 N N . ALA A 1 197 ? -60.002 4.030 21.476 1.00 45.03 197 ALA A N 1
ATOM 1485 C CA . ALA A 1 197 ? -61.262 4.754 21.437 1.00 45.03 197 ALA A CA 1
ATOM 1486 C C . ALA A 1 197 ? -62.078 4.340 22.668 1.00 45.03 197 ALA A C 1
ATOM 1488 O O . ALA A 1 197 ? -62.756 3.315 22.662 1.00 45.03 197 ALA A O 1
ATOM 1489 N N . GLY A 1 198 ? -61.957 5.123 23.737 1.00 43.81 198 GLY A N 1
ATOM 1490 C CA . GLY A 1 198 ? -62.942 5.185 24.809 1.00 43.81 198 GLY A CA 1
ATOM 1491 C C . GLY A 1 198 ? -63.645 6.535 24.732 1.00 43.81 198 GLY A C 1
ATOM 1492 O O . GLY A 1 198 ? -62.964 7.554 24.783 1.00 43.81 198 GLY A O 1
ATOM 1493 N N . ASP A 1 199 ? -64.958 6.516 24.494 1.00 44.72 199 ASP A N 1
ATOM 1494 C CA . ASP A 1 199 ? -65.988 7.265 25.239 1.00 44.72 199 ASP A CA 1
ATOM 1495 C C . ASP A 1 199 ? -67.307 7.324 24.448 1.00 44.72 199 ASP A C 1
ATOM 1497 O O . ASP A 1 199 ? -67.390 7.987 23.412 1.00 44.72 199 ASP A O 1
ATOM 1501 N N . ALA A 1 200 ? -68.317 6.606 24.963 1.00 44.50 200 ALA A N 1
ATOM 1502 C CA . ALA A 1 200 ? -69.716 7.013 25.195 1.00 44.50 200 ALA A CA 1
ATOM 1503 C C . ALA A 1 200 ? -70.620 5.777 25.342 1.00 44.50 200 ALA A C 1
ATOM 1505 O O . ALA A 1 200 ? -70.746 5.007 24.363 1.00 44.50 200 ALA A O 1
#

Sequence (200 aa):
RPLPAGPLPLAGKREDIYFPTGESLGLKLRNGAGALEAKRRLRRSKEGVELWVKTLHEGCTAASSHGPRLELDAAKELELAPEEVETLGSAELPMLVRCRKRRRITDFGEEVDCVFIAETGLSVVLAERYRSISVESPRLEDIGPIVQQLGPVPEGAIVAGYPAIIQAVADRARAALRGEREAQSSPTAPETGPGNAGDA

Organism: NCBI:txid1628268

Secondary structure (DSSP, 8-state):
-PPPSS----TTPEEEEEE---SSEEEEEETTTTEEEEEEEEEE-TT--EEEEEEEEES-EEEETTEEEE-HHHHHHTT--HHHHHHT--TT--EEEEEEEEEEEETTEEEEEEEEEEEETTEEEEEEEEEEEEE--SSGGGHHHHHHHT-SPPTT---S-HHHHHHHHHHHHHHHHHHHHHHHHS--------------

Foldseek 3Di:
DDDDPDDDDPDPWDKWKWAQQDFQWTWIDDPQAFKIKIKGWPDADPVGDTDIDIDIGGPQWDQDLLGIAGDPVVCVVVVRDPSSVPSQDDDDWGWMWMKTWDWDADPFGIWIWIWIFIDTSVDTQDIDTDTDDDGDDPDPVVRVVVVVVVPDDDPPDDSGDPSNVRNVRSVVSVVSVVVVVVVVPPDPPDDPDDDDDDDD

pLDDT: mean 75.94, std 16.82, range [31.62, 93.31]

Radius of gyration: 21.87 Å; chains: 1; bounding box: 87×38×47 Å